Protein AF-A0A7X6HT59-F1 (afdb_monomer)

Solvent-accessible surface area (backbone atoms only — not comparable to full-atom values): 13842 Å² total; per-residue (Å²): 125,58,55,40,96,84,77,63,50,74,51,60,90,91,78,54,61,51,40,91,87,79,61,48,74,60,70,77,80,71,96,60,95,65,94,42,74,67,58,55,52,50,52,50,52,52,52,51,50,51,51,52,52,50,52,52,55,59,51,49,59,54,51,51,56,51,48,52,50,50,51,50,50,53,50,50,55,50,52,52,50,53,51,51,50,55,52,50,52,53,51,51,53,56,56,70,70,53,56,64,65,60,50,48,54,50,50,50,53,47,51,52,50,61,72,68,44,71,89,74,65,76,60,57,40,84,85,72,57,80,50,68,64,50,51,54,26,39,70,69,66,36,44,66,61,26,50,56,49,50,51,52,49,54,24,55,75,57,75,26,65,90,74,74,65,79,54,72,69,47,61,76,64,48,55,67,51,40,53,51,37,54,30,48,52,38,20,64,59,50,74,66,70,32,35,63,69,51,52,48,54,46,30,59,75,49,77,68,36,64,68,58,35,36,50,74,53,56,51,35,59,94,91,39,74,56,54,81,91,68,53,52,75,91,51,108

Secondary structure (DSSP, 8-state):
--B-TTT--B--TTT-SB-TTT--B-PPPPSS----HHHHHHHHHHHHHHHHHHHHHHHHHHHHHHHHHHHHHHHHHHHHHHHHHHHHHHHHHHHHTS-HHHHHHHHHHHHHHHHHS-S-PPPP-SS---THHHHHHHHTT-HHHHHHHHHHHHHHHTT-TTT-S--HHHHHTS-HHHHHHHHHHHHHHTTSSSSHHHHHHHHHHTTT-HHHHHHHHTSEETTEEPPGGGS-TT--

Nearest PDB structures (foldseek):
  1z3x-assembly1_A  TM=9.587E-01  e=2.452E-06  Thermosynechococcus vestitus
  4xkb-assembly1_A  TM=8.398E-01  e=1.671E-06  Synechocystis sp. PCC 6803 substr. Kazusa
  1z3y-assembly1_A  TM=8.504E-01  e=2.452E-06  Thermosynechococcus vestitus
  4xkc-assembly1_A  TM=8.402E-01  e=2.080E-06  Synechocystis sp. PCC 6803 substr. Kazusa
  7e2u-assembly1_A  TM=8.155E-01  e=1.498E-06  Synechocystis sp. PCC 6803 substr. Kazusa

Sequence (236 aa):
MPECPVCCTEYIAESVEFCSTCGWDLTPYPQRSRVTKAYLKQEQNRLNWARQMWEFASTQQSWETKFDKLQEQLQQGAIERSYLQSQLEWVLYRLEQLNPESIANTLQRIEEKIGAMPDSSPAISEVGMDYRQLTKQLETGKWRKADEHTWEILLQISLREEEGWLTAADIDSLPCTDLRTIDRLWQQYSNGRFGWSIQQQIWESVAGNYTELCDRVGWRVKDNWKYYDELPSTQM

Radius of gyration: 45.68 Å; Cα contacts (8 Å, |Δi|>4): 153; chains: 1; bounding box: 85×50×116 Å

Foldseek 3Di:
DDADPPPRHDDDLPPDQADPPLRQGPDDDDPDPDPDPVNVVNVVVNVVSVVVVVVVVVVVVVVVVVVVVVVVVVVVVVVVVVVVVVVVVVVVVVVVPDDVVVVVVVVVVVVVVVVPPPPPPQLDDPVPDGCPVLLVCLLVLVLLVNVVVVLCVLCVQLVNNVVSDDDPVSVVPRDPSNLVSSQVSNCVSLVRQDGPVNLVVQCVVVVNDPVSSCVVLVQDDPNDGDDPVRQPSSRD

Mean predicted aligned error: 17.38 Å

pLDDT: mean 86.19, std 10.82, range [49.59, 97.12]

Structure (mmCIF, N/CA/C/O backbone):
data_AF-A0A7X6HT59-F1
#
_entry.id   AF-A0A7X6HT59-F1
#
loop_
_atom_site.group_PDB
_atom_site.id
_atom_site.type_symbol
_atom_site.label_atom_id
_atom_site.label_alt_id
_atom_site.label_comp_id
_atom_site.label_asym_id
_atom_site.label_entity_id
_atom_site.label_seq_id
_atom_site.pdbx_PDB_ins_code
_atom_site.Cartn_x
_atom_site.Cartn_y
_atom_site.Cartn_z
_atom_site.occupancy
_atom_site.B_iso_or_equiv
_atom_site.auth_seq_id
_atom_site.auth_comp_id
_atom_site.auth_asym_id
_atom_site.auth_atom_id
_atom_site.pdbx_PDB_model_num
ATOM 1 N N . MET A 1 1 ? 48.482 -23.677 -66.120 1.00 71.75 1 MET A N 1
ATOM 2 C CA . MET A 1 1 ? 47.044 -23.653 -66.473 1.00 71.75 1 MET A CA 1
ATOM 3 C C . MET A 1 1 ? 46.610 -22.193 -66.521 1.00 71.75 1 MET A C 1
ATOM 5 O O . MET A 1 1 ? 47.296 -21.390 -65.903 1.00 71.75 1 MET A O 1
ATOM 9 N N . PRO A 1 2 ? 45.601 -21.795 -67.309 1.00 81.75 2 PRO A N 1
ATOM 10 C CA . PRO A 1 2 ? 45.140 -20.410 -67.299 1.00 81.75 2 PRO A CA 1
ATOM 11 C C . PRO A 1 2 ? 44.452 -20.082 -65.964 1.00 81.75 2 PRO A C 1
ATOM 13 O O . PRO A 1 2 ? 43.754 -20.917 -65.391 1.00 81.75 2 PRO A O 1
ATOM 16 N N . GLU A 1 3 ? 44.660 -18.861 -65.478 1.00 86.94 3 GLU A N 1
ATOM 17 C CA . GLU A 1 3 ? 44.099 -18.358 -64.220 1.00 86.94 3 GLU A CA 1
ATOM 18 C C . GLU A 1 3 ? 43.091 -17.243 -64.486 1.00 86.94 3 GLU A C 1
ATOM 20 O O . GLU A 1 3 ? 43.227 -16.457 -65.431 1.00 86.94 3 GLU A O 1
ATOM 25 N N . CYS A 1 4 ? 42.048 -17.176 -63.660 1.00 85.12 4 CYS A N 1
ATOM 26 C CA . CYS A 1 4 ? 41.093 -16.082 -63.711 1.00 85.12 4 CYS A CA 1
ATOM 27 C C . CYS A 1 4 ? 41.806 -14.755 -63.389 1.00 85.12 4 CYS A C 1
ATOM 29 O O . CYS A 1 4 ? 42.394 -14.640 -62.316 1.00 85.12 4 CYS A O 1
ATOM 31 N N . PRO A 1 5 ? 41.691 -13.712 -64.229 1.00 84.19 5 PRO A N 1
ATOM 32 C CA . PRO A 1 5 ? 42.403 -12.445 -64.023 1.00 84.19 5 PRO A CA 1
ATOM 33 C C . PRO A 1 5 ? 41.910 -11.634 -62.812 1.00 84.19 5 PRO A C 1
ATOM 35 O O . PRO A 1 5 ? 42.518 -10.630 -62.461 1.00 84.19 5 PRO A O 1
ATOM 38 N N . VAL A 1 6 ? 40.793 -12.038 -62.199 1.00 86.06 6 VAL A N 1
ATOM 39 C CA . VAL A 1 6 ? 40.178 -11.351 -61.055 1.00 86.06 6 VAL A CA 1
ATOM 40 C C . VAL A 1 6 ? 40.526 -12.016 -59.726 1.00 86.06 6 VAL A C 1
ATOM 42 O O . VAL A 1 6 ? 40.866 -11.329 -58.770 1.00 86.06 6 VAL A O 1
ATOM 45 N N . CYS A 1 7 ? 40.374 -13.339 -59.635 1.00 86.75 7 CYS A N 1
ATOM 46 C CA . CYS A 1 7 ? 40.501 -14.082 -58.374 1.00 86.75 7 CYS A CA 1
ATOM 47 C C . CYS A 1 7 ? 41.617 -15.134 -58.395 1.00 86.75 7 CYS A C 1
ATOM 49 O O . CYS A 1 7 ? 41.714 -15.933 -57.467 1.00 86.75 7 CYS A O 1
ATOM 51 N N . CYS A 1 8 ? 42.401 -15.181 -59.477 1.00 86.56 8 CYS A N 1
ATOM 52 C CA . CYS A 1 8 ? 43.516 -16.105 -59.696 1.00 86.56 8 CYS A CA 1
ATOM 53 C C . CYS A 1 8 ? 43.156 -17.596 -59.569 1.00 86.56 8 CYS A C 1
ATOM 55 O O . CYS A 1 8 ? 44.028 -18.440 -59.412 1.00 86.56 8 CYS A O 1
ATOM 57 N N . THR A 1 9 ? 41.868 -17.953 -59.642 1.00 88.38 9 THR A N 1
ATOM 58 C CA . THR A 1 9 ? 41.454 -19.361 -59.644 1.00 88.38 9 THR A CA 1
ATOM 59 C C . THR A 1 9 ? 41.842 -20.003 -60.972 1.00 88.38 9 THR A C 1
ATOM 61 O O . THR A 1 9 ? 41.482 -19.492 -62.038 1.00 88.38 9 THR A O 1
ATOM 64 N N . GLU A 1 10 ? 42.556 -21.124 -60.907 1.00 87.81 10 GLU A N 1
ATOM 65 C CA . GLU A 1 10 ? 42.910 -21.930 -62.074 1.00 87.81 10 GLU A CA 1
ATOM 66 C C . GLU A 1 10 ? 41.661 -22.513 -62.751 1.00 87.81 10 GLU A C 1
ATOM 68 O O . GLU A 1 10 ? 40.731 -22.976 -62.088 1.00 87.81 10 GLU A O 1
ATOM 73 N N . TYR A 1 11 ? 41.637 -22.517 -64.084 1.00 83.38 11 TYR A N 1
ATOM 74 C CA . TYR A 1 11 ? 40.547 -23.108 -64.861 1.00 83.38 11 TYR A CA 1
ATOM 75 C C . TYR A 1 11 ? 41.059 -23.834 -66.109 1.00 83.38 11 TYR A C 1
ATOM 77 O O . TYR A 1 11 ? 42.219 -23.716 -66.505 1.00 83.38 11 TYR A O 1
ATOM 85 N N . ILE A 1 12 ? 40.178 -24.607 -66.745 1.00 79.88 12 ILE A N 1
ATOM 86 C CA . ILE A 1 12 ? 40.453 -25.287 -68.016 1.00 79.88 12 ILE A CA 1
ATOM 87 C C . ILE A 1 12 ? 39.807 -24.465 -69.141 1.00 79.88 12 ILE A C 1
ATOM 89 O O . ILE A 1 12 ? 38.589 -24.294 -69.164 1.00 79.88 12 ILE A O 1
ATOM 93 N N . ALA A 1 13 ? 40.620 -23.940 -70.066 1.00 68.88 13 ALA A N 1
ATOM 94 C CA . ALA A 1 13 ? 40.189 -22.978 -71.094 1.00 68.88 13 ALA A CA 1
ATOM 95 C C . ALA A 1 13 ? 39.136 -23.498 -72.087 1.00 68.88 13 ALA A C 1
ATOM 97 O O . ALA A 1 13 ? 38.482 -22.694 -72.744 1.00 68.88 13 ALA A O 1
ATOM 98 N N . GLU A 1 14 ? 38.967 -24.814 -72.207 1.00 66.94 14 GLU A N 1
ATOM 99 C CA . GLU A 1 14 ? 38.060 -25.423 -73.187 1.00 66.94 14 GLU A CA 1
ATOM 100 C C . GLU A 1 14 ? 36.673 -25.765 -72.620 1.00 66.94 14 GLU A C 1
ATOM 102 O O . GLU A 1 14 ? 35.810 -26.209 -73.372 1.00 66.94 14 GLU A O 1
ATOM 107 N N . SER A 1 15 ? 36.431 -25.567 -71.316 1.00 63.53 15 SER A N 1
ATOM 108 C CA . SER A 1 15 ? 35.232 -26.110 -70.660 1.00 63.53 15 SER A CA 1
ATOM 109 C C . SER A 1 15 ? 34.395 -25.122 -69.848 1.00 63.53 15 SER A C 1
ATOM 111 O O . SER A 1 15 ? 33.355 -25.530 -69.334 1.00 63.53 15 SER A O 1
ATOM 113 N N . VAL A 1 16 ? 34.810 -23.858 -69.678 1.00 73.44 16 VAL A N 1
ATOM 114 C CA . VAL A 1 16 ? 34.093 -22.925 -68.787 1.00 73.44 16 VAL A CA 1
ATOM 115 C C . VAL A 1 16 ? 34.072 -21.489 -69.318 1.00 73.44 16 VAL A C 1
ATOM 117 O O . VAL A 1 16 ? 35.118 -20.891 -69.553 1.00 73.44 16 VAL A O 1
ATOM 120 N N . GLU A 1 17 ? 32.870 -20.920 -69.453 1.00 79.00 17 GLU A N 1
ATOM 121 C CA . GLU A 1 17 ? 32.654 -19.523 -69.872 1.00 79.00 17 GLU A CA 1
ATOM 122 C C . GLU A 1 17 ? 32.770 -18.522 -68.702 1.00 79.00 17 GLU A C 1
ATOM 124 O O . GLU A 1 17 ? 33.118 -17.361 -68.912 1.00 79.00 17 GLU A O 1
ATOM 129 N N . PHE A 1 18 ? 32.541 -18.968 -67.459 1.00 86.00 18 PHE A N 1
ATOM 130 C CA . PHE A 1 18 ? 32.585 -18.134 -66.251 1.00 86.00 18 PHE A CA 1
ATOM 131 C C . PHE A 1 18 ? 33.449 -18.751 -65.147 1.00 86.00 18 PHE A C 1
ATOM 133 O O . PHE A 1 18 ? 33.446 -19.959 -64.940 1.00 86.00 18 PHE A O 1
ATOM 140 N N . CYS A 1 19 ? 34.158 -17.927 -64.379 1.00 86.44 19 CYS A N 1
ATOM 141 C CA . CYS A 1 19 ? 34.937 -18.400 -63.238 1.00 86.44 19 CYS A CA 1
ATOM 142 C C . CYS A 1 19 ? 34.030 -18.957 -62.126 1.00 86.44 19 CYS A C 1
ATOM 144 O O . CYS A 1 19 ? 33.094 -18.289 -61.697 1.00 86.44 19 CYS A O 1
ATOM 146 N N . SER A 1 20 ? 34.351 -20.137 -61.593 1.00 85.50 20 SER A N 1
ATOM 147 C CA . SER A 1 20 ? 33.592 -20.784 -60.511 1.00 85.50 20 SER A CA 1
ATOM 148 C C . SER A 1 20 ? 33.654 -20.047 -59.172 1.00 85.50 20 SER A C 1
ATOM 150 O O . SER A 1 20 ? 32.749 -20.185 -58.356 1.00 85.50 20 SER A O 1
ATOM 152 N N . THR A 1 21 ? 34.722 -19.286 -58.933 1.00 84.06 21 THR A N 1
ATOM 153 C CA . THR A 1 21 ? 34.971 -18.625 -57.644 1.00 84.06 21 THR A CA 1
ATOM 154 C C . THR A 1 21 ? 34.372 -17.225 -57.594 1.00 84.06 21 THR A C 1
ATOM 156 O O . THR A 1 21 ? 33.786 -16.845 -56.586 1.00 84.06 21 THR A O 1
ATOM 159 N N . CYS A 1 22 ? 34.511 -16.444 -58.671 1.00 85.56 22 CYS A N 1
ATOM 160 C CA . CYS A 1 22 ? 34.058 -15.050 -58.695 1.00 85.56 22 CYS A CA 1
ATOM 161 C C . CYS A 1 22 ? 33.017 -14.737 -59.778 1.00 85.56 22 CYS A C 1
ATOM 163 O O . CYS A 1 22 ? 32.537 -13.611 -59.826 1.00 85.56 22 CYS A O 1
ATOM 165 N N . GLY A 1 23 ? 32.670 -15.680 -60.661 1.00 84.81 23 GLY A N 1
ATOM 166 C CA . GLY A 1 23 ? 31.677 -15.474 -61.724 1.00 84.81 23 GLY A CA 1
ATOM 167 C C . GLY A 1 23 ? 32.150 -14.632 -62.916 1.00 84.81 23 GLY A C 1
ATOM 168 O O . GLY A 1 23 ? 31.331 -14.251 -63.747 1.00 84.81 23 GLY A O 1
ATOM 169 N N . TRP A 1 24 ? 33.447 -14.317 -63.016 1.00 85.88 24 TRP A N 1
ATOM 170 C CA . TRP A 1 24 ? 34.006 -13.510 -64.110 1.00 85.88 24 TRP A CA 1
ATOM 171 C C . TRP A 1 24 ? 33.907 -14.209 -65.474 1.00 85.88 24 TRP A C 1
ATOM 173 O O . TRP A 1 24 ? 34.232 -15.387 -65.578 1.00 85.88 24 TRP A O 1
ATOM 183 N N . ASP A 1 25 ? 33.541 -13.469 -66.523 1.00 86.50 25 ASP A N 1
ATOM 184 C CA . ASP A 1 25 ? 33.485 -13.937 -67.918 1.00 86.50 25 ASP A CA 1
ATOM 185 C C . ASP A 1 25 ? 34.899 -14.179 -68.489 1.00 86.50 25 ASP A C 1
ATOM 187 O O . ASP A 1 25 ? 35.657 -13.234 -68.750 1.00 86.50 25 ASP A O 1
ATOM 191 N N . LEU A 1 26 ? 35.244 -15.452 -68.703 1.00 85.44 26 LEU A N 1
ATOM 192 C CA . LEU A 1 26 ? 36.560 -15.925 -69.150 1.00 85.44 26 LEU A CA 1
ATOM 193 C C . LEU A 1 26 ? 36.723 -15.923 -70.679 1.00 85.44 26 LEU A C 1
ATOM 195 O O . LEU A 1 26 ? 37.799 -16.255 -71.177 1.00 85.44 26 LEU A O 1
ATOM 199 N N . THR A 1 27 ? 35.696 -15.525 -71.436 1.00 83.44 27 THR A N 1
ATOM 20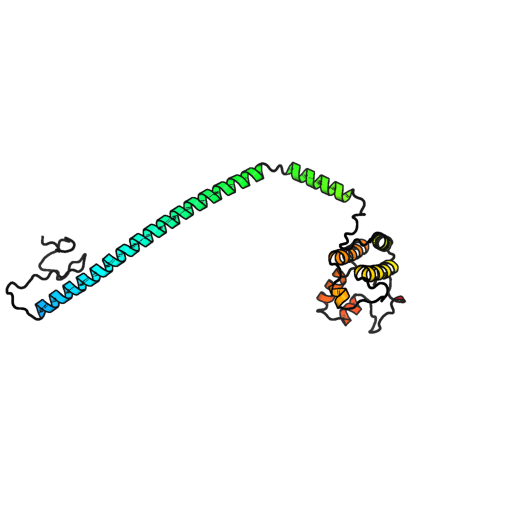0 C CA . THR A 1 27 ? 35.729 -15.592 -72.902 1.00 83.44 27 THR A CA 1
ATOM 201 C C . THR A 1 27 ? 36.813 -14.644 -73.458 1.00 83.44 27 THR A C 1
ATOM 203 O O . THR A 1 27 ? 36.822 -13.447 -73.132 1.00 83.44 27 THR A O 1
ATOM 206 N N . PRO A 1 28 ? 37.763 -15.131 -74.280 1.00 78.44 28 PRO A N 1
ATOM 207 C CA . PRO A 1 28 ? 38.873 -14.317 -74.773 1.00 78.44 28 PRO A CA 1
ATOM 208 C C . PRO A 1 28 ? 38.413 -13.259 -75.784 1.00 78.44 28 PRO A C 1
ATOM 210 O O . PRO A 1 28 ? 37.427 -13.436 -76.500 1.00 78.44 28 PRO A O 1
ATOM 213 N N . TYR A 1 29 ? 39.155 -12.151 -75.870 1.00 71.44 29 TYR A N 1
ATOM 214 C CA . TYR A 1 29 ? 38.859 -11.087 -76.828 1.00 71.44 29 TYR A CA 1
ATOM 215 C C . TYR A 1 29 ? 39.012 -11.574 -78.281 1.00 71.44 29 TYR A C 1
ATOM 217 O O . TYR A 1 29 ? 39.982 -12.268 -78.603 1.00 71.44 29 TYR A O 1
ATOM 225 N N . PRO A 1 30 ? 38.103 -11.189 -79.196 1.00 69.94 30 PRO A N 1
ATOM 226 C CA . PRO A 1 30 ? 38.228 -11.546 -80.602 1.00 69.94 30 PRO A CA 1
ATOM 227 C C . PRO A 1 30 ? 39.492 -10.919 -81.209 1.00 69.94 30 PRO A C 1
ATOM 229 O O . PRO A 1 30 ? 39.726 -9.719 -81.096 1.00 69.94 30 PRO A O 1
ATOM 232 N N . GLN A 1 31 ? 40.289 -11.724 -81.919 1.00 65.38 31 GLN A N 1
ATOM 233 C CA . GLN A 1 31 ? 41.595 -11.333 -82.483 1.00 65.38 31 GLN A CA 1
ATOM 234 C C . GLN A 1 31 ? 41.538 -10.216 -83.546 1.00 65.38 31 GLN A C 1
ATOM 236 O O . GLN A 1 31 ? 42.574 -9.684 -83.940 1.00 65.38 31 GLN A O 1
ATOM 241 N N . ARG A 1 32 ? 40.348 -9.861 -84.051 1.00 62.59 32 ARG A N 1
ATOM 242 C CA . ARG A 1 32 ? 40.148 -8.758 -85.003 1.00 62.59 32 ARG A CA 1
ATOM 243 C C . ARG A 1 32 ? 39.196 -7.731 -84.404 1.00 62.59 32 ARG A C 1
ATOM 245 O O . ARG A 1 32 ? 38.052 -8.060 -84.102 1.00 62.59 32 ARG A O 1
ATOM 252 N N . SER A 1 33 ? 39.654 -6.484 -84.323 1.00 55.66 33 SER A N 1
ATOM 253 C CA . SER A 1 33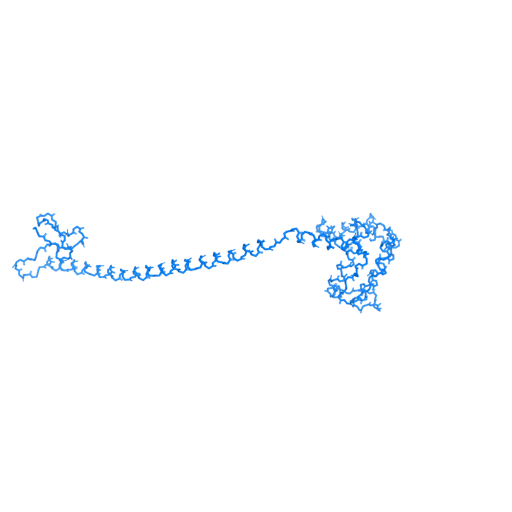 ? 38.989 -5.317 -83.727 1.00 55.66 33 SER A CA 1
ATOM 254 C C . SER A 1 33 ? 37.753 -4.824 -84.503 1.00 55.66 33 SER A C 1
ATOM 256 O O . SER A 1 33 ? 37.642 -3.646 -84.834 1.00 55.66 33 SER A O 1
ATOM 258 N N . ARG A 1 34 ? 36.808 -5.709 -84.844 1.00 67.19 34 ARG A N 1
ATOM 259 C CA . ARG A 1 34 ? 35.465 -5.298 -85.271 1.00 67.19 34 ARG A CA 1
ATOM 260 C C . ARG A 1 34 ? 34.557 -5.289 -84.053 1.00 67.19 34 ARG A C 1
ATOM 262 O O . ARG A 1 34 ? 34.327 -6.330 -83.444 1.00 67.19 34 ARG A O 1
ATOM 269 N N . VAL A 1 35 ? 34.006 -4.119 -83.741 1.00 71.50 35 VAL A N 1
ATOM 270 C CA . VAL A 1 35 ? 32.966 -3.968 -82.720 1.00 71.50 35 VAL A CA 1
ATOM 271 C C . VAL A 1 35 ? 31.718 -4.707 -83.206 1.00 71.50 35 VAL A C 1
ATOM 273 O O . VAL A 1 35 ? 30.966 -4.218 -84.046 1.00 71.50 35 VAL A O 1
ATOM 276 N N . THR A 1 36 ? 31.536 -5.936 -82.730 1.00 80.12 36 THR A N 1
ATOM 277 C CA . THR A 1 36 ? 30.349 -6.755 -82.997 1.00 80.12 36 THR A CA 1
ATOM 278 C C . THR A 1 36 ? 29.343 -6.606 -81.857 1.00 80.12 36 THR A C 1
ATOM 280 O O . THR A 1 36 ? 29.696 -6.225 -80.740 1.00 80.12 36 THR A O 1
ATOM 283 N N . LYS A 1 37 ? 28.071 -6.948 -82.103 1.00 82.88 37 LYS A N 1
ATOM 284 C CA . LYS A 1 37 ? 27.049 -6.983 -81.038 1.00 82.88 37 LYS A CA 1
ATOM 285 C C . LYS A 1 37 ? 27.434 -7.937 -79.897 1.00 82.88 37 LYS A C 1
ATOM 287 O O . LYS A 1 37 ? 27.143 -7.640 -78.745 1.00 82.88 37 LYS A O 1
ATOM 292 N N . ALA A 1 38 ? 28.114 -9.042 -80.217 1.00 79.62 38 ALA A N 1
ATOM 293 C CA . ALA A 1 38 ? 28.620 -10.000 -79.234 1.00 79.62 38 ALA A CA 1
ATOM 294 C C . ALA A 1 38 ? 29.686 -9.374 -78.319 1.00 79.62 38 ALA A C 1
ATOM 296 O O . ALA A 1 38 ? 29.578 -9.485 -77.103 1.00 79.62 38 ALA A O 1
ATOM 297 N N . TYR A 1 39 ? 30.638 -8.628 -78.892 1.00 81.06 39 TYR A N 1
ATOM 298 C CA . TYR A 1 39 ? 31.650 -7.889 -78.130 1.00 81.06 39 TYR A CA 1
ATOM 299 C C . TYR A 1 39 ? 31.020 -6.877 -77.159 1.00 81.06 39 TYR A C 1
ATOM 301 O O . TYR A 1 39 ? 31.347 -6.859 -75.977 1.00 81.06 39 TYR A O 1
ATOM 309 N N . LEU A 1 40 ? 30.057 -6.073 -77.627 1.00 82.50 40 LEU A N 1
ATOM 310 C CA . LEU A 1 40 ? 29.366 -5.102 -76.766 1.00 82.50 40 LEU A CA 1
ATOM 311 C C . LEU A 1 40 ? 28.585 -5.781 -75.633 1.00 82.50 40 LEU A C 1
ATOM 313 O O . LEU A 1 40 ? 28.541 -5.272 -74.515 1.00 82.50 40 LEU A O 1
ATOM 317 N N . LYS A 1 41 ? 27.974 -6.938 -75.910 1.00 84.50 41 LYS A N 1
ATOM 318 C CA . LYS A 1 41 ? 27.250 -7.714 -74.900 1.00 84.50 41 LYS A CA 1
ATOM 319 C C . LYS A 1 41 ? 28.194 -8.271 -73.833 1.00 84.50 41 LYS A C 1
ATOM 321 O O . LYS A 1 41 ? 27.847 -8.231 -72.655 1.00 84.50 41 LYS A O 1
ATOM 326 N N . GLN A 1 42 ? 29.372 -8.734 -74.239 1.00 82.12 42 GLN A N 1
ATOM 327 C CA . GLN A 1 42 ? 30.408 -9.219 -73.335 1.00 82.12 42 GLN A CA 1
ATOM 328 C C . GLN A 1 42 ? 30.920 -8.107 -72.404 1.00 82.12 42 GLN A C 1
ATOM 330 O O . GLN A 1 42 ? 30.946 -8.278 -71.187 1.00 82.12 42 GLN A O 1
ATOM 335 N N . GLU A 1 43 ? 31.235 -6.932 -72.954 1.00 85.56 43 GLU A N 1
ATOM 336 C CA . GLU A 1 43 ? 31.656 -5.771 -72.159 1.00 85.56 43 GLU A CA 1
ATOM 337 C C . GLU A 1 43 ? 30.562 -5.310 -71.189 1.00 85.56 43 GLU A C 1
ATOM 339 O O . GLU A 1 43 ? 30.838 -5.028 -70.024 1.00 85.56 43 GLU A O 1
ATOM 344 N N . GLN A 1 44 ? 29.293 -5.322 -71.612 1.00 88.12 44 GLN A N 1
ATOM 345 C CA . GLN A 1 44 ? 28.180 -5.007 -70.715 1.00 88.12 44 GLN A CA 1
ATOM 346 C C . GLN A 1 44 ? 28.079 -6.001 -69.550 1.00 88.12 44 GLN A C 1
ATOM 348 O O . GLN A 1 44 ? 27.812 -5.591 -68.421 1.00 88.12 44 GLN A O 1
ATOM 353 N N . ASN A 1 45 ? 28.288 -7.295 -69.803 1.00 86.12 45 ASN A N 1
ATOM 354 C CA . ASN A 1 45 ? 28.266 -8.313 -68.754 1.00 86.12 45 ASN A CA 1
ATOM 355 C C . ASN A 1 45 ? 29.407 -8.093 -67.748 1.00 86.12 45 ASN A C 1
ATOM 357 O O . ASN A 1 45 ? 29.162 -8.124 -66.543 1.00 86.12 45 ASN A O 1
ATOM 361 N N . ARG A 1 46 ? 30.621 -7.784 -68.223 1.00 87.81 46 ARG A N 1
ATOM 362 C CA . ARG A 1 46 ? 31.777 -7.472 -67.363 1.00 87.81 46 ARG A CA 1
ATOM 363 C C . ARG A 1 46 ? 31.576 -6.194 -66.549 1.00 87.81 46 ARG A C 1
ATOM 365 O O . ARG A 1 46 ? 31.872 -6.183 -65.358 1.00 87.81 46 ARG A O 1
ATOM 372 N N . LEU A 1 47 ? 31.014 -5.143 -67.148 1.00 88.56 47 LEU A N 1
ATOM 373 C CA . LEU A 1 47 ? 30.674 -3.904 -66.440 1.00 88.56 47 LEU A CA 1
ATOM 374 C C . LEU A 1 47 ? 29.580 -4.120 -65.387 1.00 88.56 47 LEU A C 1
ATOM 376 O O . LEU A 1 47 ? 29.670 -3.568 -64.292 1.00 88.56 47 LEU A O 1
ATOM 380 N N . ASN A 1 48 ? 28.559 -4.923 -65.694 1.00 90.31 48 ASN A N 1
ATOM 381 C CA . ASN A 1 48 ? 27.510 -5.266 -64.733 1.00 90.31 48 ASN A CA 1
ATOM 382 C C . ASN A 1 48 ? 28.074 -6.076 -63.560 1.00 90.31 48 ASN A C 1
ATOM 384 O O . ASN A 1 48 ? 27.782 -5.758 -62.411 1.00 90.31 48 ASN A O 1
ATOM 388 N N . TRP A 1 49 ? 28.922 -7.067 -63.844 1.00 89.88 49 TRP A N 1
ATOM 389 C CA . TRP A 1 49 ? 29.636 -7.830 -62.823 1.00 89.88 49 TRP A CA 1
ATOM 390 C C . TRP A 1 49 ? 30.500 -6.914 -61.943 1.00 89.88 49 TRP A C 1
ATOM 392 O O . TRP A 1 49 ? 30.432 -6.988 -60.720 1.00 89.88 49 TRP A O 1
ATOM 402 N N . ALA A 1 50 ? 31.247 -5.981 -62.545 1.00 88.31 50 ALA A N 1
ATOM 403 C CA . ALA A 1 50 ? 32.106 -5.060 -61.803 1.00 88.31 50 ALA A CA 1
ATOM 404 C C . ALA A 1 50 ? 31.296 -4.145 -60.873 1.00 88.31 50 ALA A C 1
ATOM 406 O O . ALA A 1 50 ? 31.711 -3.906 -59.742 1.00 88.31 50 ALA A O 1
ATOM 407 N N . ARG A 1 51 ? 30.115 -3.680 -61.312 1.00 88.94 51 ARG A N 1
ATOM 408 C CA . ARG A 1 51 ? 29.188 -2.915 -60.460 1.00 88.94 51 ARG A CA 1
ATOM 409 C C . ARG A 1 51 ? 28.688 -3.739 -59.277 1.00 88.94 51 ARG A C 1
ATOM 411 O O . ARG A 1 51 ? 28.741 -3.254 -58.156 1.00 88.94 51 ARG A O 1
ATOM 418 N N . GLN A 1 52 ? 28.267 -4.981 -59.510 1.00 87.62 52 GLN A N 1
ATOM 419 C CA . GLN A 1 52 ? 27.801 -5.869 -58.439 1.00 87.62 52 GLN A CA 1
ATOM 420 C C . GLN A 1 52 ? 28.903 -6.170 -57.420 1.00 87.62 52 GLN A C 1
ATOM 422 O O . GLN A 1 52 ? 28.665 -6.130 -56.216 1.00 87.62 52 GLN A O 1
ATOM 427 N N . MET A 1 53 ? 30.124 -6.428 -57.887 1.00 85.38 53 MET A N 1
ATOM 428 C CA . MET A 1 53 ? 31.265 -6.664 -57.002 1.00 85.38 53 MET A CA 1
ATOM 429 C C . MET A 1 53 ? 31.660 -5.417 -56.217 1.00 85.38 53 MET A C 1
ATOM 431 O O . MET A 1 53 ? 32.005 -5.522 -55.043 1.00 85.38 53 MET A O 1
ATOM 435 N N . TRP A 1 54 ? 31.572 -4.239 -56.835 1.00 83.12 54 TRP A N 1
ATOM 436 C CA . TRP A 1 54 ? 31.773 -2.969 -56.147 1.00 83.12 54 TRP A CA 1
ATOM 437 C C . TRP A 1 54 ? 30.715 -2.739 -55.060 1.00 83.12 54 TRP A C 1
ATOM 439 O O . TRP A 1 54 ? 31.052 -2.363 -53.940 1.00 83.12 54 TRP A O 1
ATOM 449 N N . GLU A 1 55 ? 29.443 -3.021 -55.351 1.00 83.94 55 GLU A N 1
ATOM 450 C CA . GLU A 1 55 ? 28.355 -2.957 -54.368 1.00 83.94 55 GLU A CA 1
ATOM 451 C C . GLU A 1 55 ? 28.593 -3.940 -53.210 1.00 83.94 55 GLU A C 1
ATOM 453 O O . GLU A 1 55 ? 28.537 -3.549 -52.041 1.00 83.94 55 GLU A O 1
ATOM 458 N N . PHE A 1 56 ? 28.966 -5.188 -53.503 1.00 82.56 56 PHE A N 1
ATOM 459 C CA . PHE A 1 56 ? 29.297 -6.186 -52.484 1.00 82.56 56 PHE A CA 1
ATOM 460 C C . PHE A 1 56 ? 30.479 -5.754 -51.599 1.00 82.56 56 PHE A C 1
ATOM 462 O O . PHE A 1 56 ? 30.369 -5.775 -50.372 1.00 82.56 56 PHE A O 1
ATOM 469 N N . ALA A 1 57 ? 31.573 -5.282 -52.202 1.00 78.19 57 ALA A N 1
ATOM 470 C CA . ALA A 1 57 ? 32.740 -4.778 -51.478 1.00 78.19 57 ALA A CA 1
ATOM 471 C C . ALA A 1 57 ? 32.394 -3.556 -50.610 1.00 78.19 57 ALA A C 1
ATOM 473 O O . ALA A 1 57 ? 32.829 -3.462 -49.465 1.00 78.19 57 ALA A O 1
ATOM 474 N N . SER A 1 58 ? 31.538 -2.654 -51.100 1.00 71.12 58 SER A N 1
ATOM 475 C CA . SER A 1 58 ? 31.052 -1.518 -50.305 1.00 71.12 58 SER A CA 1
ATOM 476 C C . SER A 1 58 ? 30.191 -1.959 -49.110 1.00 71.12 58 SER A C 1
ATOM 478 O O . SER A 1 58 ? 30.228 -1.347 -48.044 1.00 71.12 58 SER A O 1
ATOM 480 N N . THR A 1 59 ? 29.483 -3.085 -49.237 1.00 70.81 59 THR A N 1
ATOM 481 C CA . THR A 1 59 ? 28.720 -3.696 -48.137 1.00 70.81 59 THR A CA 1
ATOM 482 C C . THR A 1 59 ? 29.642 -4.343 -47.096 1.00 70.81 59 THR A C 1
ATOM 484 O O . THR A 1 59 ? 29.309 -4.363 -45.912 1.00 70.81 59 THR A O 1
ATOM 487 N N . GLN A 1 60 ? 30.822 -4.830 -47.498 1.00 69.88 60 GLN A N 1
ATOM 488 C CA . GLN A 1 60 ? 31.838 -5.395 -46.601 1.00 69.88 60 GLN A CA 1
ATOM 489 C C . GLN A 1 60 ? 32.314 -4.385 -45.545 1.00 69.88 60 GLN A C 1
ATOM 491 O O . GLN A 1 60 ? 32.434 -4.738 -44.374 1.00 69.88 60 GLN A O 1
ATOM 496 N N . GLN A 1 61 ? 32.426 -3.107 -45.914 1.00 65.06 61 GLN A N 1
ATOM 497 C CA . GLN A 1 61 ? 32.746 -2.022 -44.981 1.00 65.06 61 GLN A CA 1
ATOM 498 C C . GLN A 1 61 ? 31.669 -1.841 -43.891 1.00 65.06 61 GLN A C 1
ATOM 500 O O . GLN A 1 61 ? 31.971 -1.509 -42.746 1.00 65.06 61 GLN A O 1
ATOM 505 N N . SER A 1 62 ? 30.396 -2.129 -44.196 1.00 74.69 62 SER A N 1
ATOM 506 C CA . SER A 1 62 ? 29.332 -2.142 -43.181 1.00 74.69 62 SER A CA 1
ATOM 507 C C . SER A 1 62 ? 29.496 -3.300 -42.191 1.00 74.69 62 SER A C 1
ATOM 509 O O . SER A 1 62 ? 29.187 -3.138 -41.010 1.00 74.69 62 SER A O 1
ATOM 511 N N . TRP A 1 63 ? 29.992 -4.458 -42.631 1.00 78.69 63 TRP A N 1
ATOM 512 C CA . TRP A 1 63 ? 30.226 -5.599 -41.744 1.00 78.69 63 TRP A CA 1
ATOM 513 C C . TRP A 1 63 ? 31.358 -5.347 -40.748 1.00 78.69 63 TRP A C 1
ATOM 515 O O . TRP A 1 63 ? 31.204 -5.736 -39.595 1.00 78.69 63 TRP A O 1
ATOM 525 N N . GLU A 1 64 ? 32.416 -4.633 -41.140 1.00 81.00 64 GLU A N 1
ATOM 526 C CA . GLU A 1 64 ? 33.485 -4.198 -40.225 1.00 81.00 64 GLU A CA 1
ATOM 527 C C . GLU A 1 64 ? 32.916 -3.332 -39.093 1.00 81.00 64 GLU A C 1
ATOM 529 O O . GLU A 1 64 ? 33.063 -3.671 -37.924 1.00 81.00 64 GLU A O 1
ATOM 534 N N . THR A 1 65 ? 32.115 -2.311 -39.421 1.00 84.12 65 THR A N 1
ATOM 535 C CA . THR A 1 65 ? 31.488 -1.459 -38.388 1.00 84.12 65 THR A CA 1
ATOM 536 C C . THR A 1 65 ? 30.528 -2.223 -37.469 1.00 84.12 65 THR A C 1
ATOM 538 O O . THR A 1 65 ? 30.428 -1.932 -36.277 1.00 84.12 65 THR A O 1
ATOM 541 N N . LYS A 1 66 ? 29.804 -3.219 -38.002 1.00 89.06 66 LYS A N 1
ATOM 542 C CA . LYS A 1 66 ? 28.939 -4.092 -37.194 1.00 89.06 66 LYS A CA 1
ATOM 543 C C . LYS A 1 66 ? 29.763 -4.993 -36.282 1.00 89.06 66 LYS A C 1
ATOM 545 O O . LYS A 1 66 ? 29.347 -5.222 -35.149 1.00 89.06 66 LYS A O 1
ATOM 550 N N . PHE A 1 67 ? 30.891 -5.502 -36.768 1.00 91.50 67 PHE A N 1
ATOM 551 C CA . PHE A 1 67 ? 31.805 -6.323 -35.987 1.00 91.50 67 PHE A CA 1
ATOM 552 C C . PHE A 1 67 ? 32.431 -5.513 -34.850 1.00 91.50 67 PHE A C 1
ATOM 554 O O . PHE A 1 67 ? 32.347 -5.943 -33.703 1.00 91.50 67 PHE A O 1
ATOM 561 N N . ASP A 1 68 ? 32.925 -4.306 -35.134 1.00 91.50 68 ASP A N 1
ATOM 562 C CA . ASP A 1 68 ? 33.464 -3.390 -34.121 1.00 91.50 68 ASP A CA 1
ATOM 563 C C . ASP A 1 68 ? 32.418 -3.072 -33.050 1.00 91.50 68 ASP A C 1
ATOM 565 O O . ASP A 1 68 ? 32.689 -3.167 -31.853 1.00 91.50 68 ASP A O 1
ATOM 569 N N . LYS A 1 69 ? 31.179 -2.788 -33.470 1.00 94.81 69 LYS A N 1
ATOM 570 C CA . LYS A 1 69 ? 30.066 -2.534 -32.550 1.00 94.81 69 LYS A CA 1
ATOM 571 C C . LYS A 1 69 ? 29.743 -3.745 -31.672 1.00 94.81 69 LYS A C 1
ATOM 573 O O . LYS A 1 69 ? 29.484 -3.588 -30.482 1.00 94.81 69 LYS A O 1
ATOM 578 N N . LEU A 1 70 ? 29.733 -4.952 -32.238 1.00 94.81 70 LEU A N 1
ATOM 579 C CA . LEU A 1 70 ? 29.507 -6.181 -31.470 1.00 94.81 70 LEU A CA 1
ATOM 580 C C . LEU A 1 70 ? 30.650 -6.446 -30.488 1.00 94.81 70 LEU A C 1
ATOM 582 O O . LEU A 1 70 ? 30.404 -6.856 -29.354 1.00 94.81 70 LEU A O 1
ATOM 586 N N . GLN A 1 71 ? 31.889 -6.192 -30.901 1.00 96.44 71 GLN A N 1
ATOM 587 C CA . GLN A 1 71 ? 33.058 -6.326 -30.045 1.00 96.44 71 GLN A CA 1
ATOM 588 C C . GLN A 1 71 ? 33.009 -5.329 -28.881 1.00 96.44 71 GLN A C 1
ATOM 590 O O . GLN A 1 71 ? 33.251 -5.719 -27.739 1.00 96.44 71 GLN A O 1
ATOM 595 N N . GLU A 1 72 ? 32.626 -4.079 -29.144 1.00 95.56 72 GLU A N 1
ATOM 596 C CA . GLU A 1 72 ? 32.414 -3.068 -28.110 1.00 95.56 72 GLU A CA 1
ATOM 597 C C . GLU A 1 72 ? 31.314 -3.499 -27.130 1.00 95.56 72 GLU A C 1
ATOM 599 O O . GLU A 1 72 ? 31.521 -3.465 -25.918 1.00 95.56 72 GLU A O 1
ATOM 604 N N . GLN A 1 73 ? 30.175 -3.992 -27.625 1.00 96.12 73 GLN A N 1
ATOM 605 C CA . GLN A 1 73 ? 29.091 -4.494 -26.773 1.00 96.12 73 GLN A CA 1
ATOM 606 C C . GLN A 1 73 ? 29.533 -5.669 -25.893 1.00 96.12 73 GLN A C 1
ATOM 608 O O . GLN A 1 73 ? 29.198 -5.721 -24.709 1.00 96.12 73 GLN A O 1
ATOM 613 N N . LEU A 1 74 ? 30.308 -6.605 -26.445 1.00 97.12 74 LEU A N 1
ATOM 614 C CA . LEU A 1 74 ? 30.861 -7.722 -25.681 1.00 97.12 74 LEU A CA 1
ATOM 615 C C . LEU A 1 74 ? 31.821 -7.240 -24.587 1.00 97.12 74 LEU A C 1
ATOM 617 O O . LEU A 1 74 ? 31.773 -7.755 -23.467 1.00 97.12 74 LEU A O 1
ATOM 621 N N . GLN A 1 75 ? 32.663 -6.246 -24.884 1.00 95.94 75 GLN A N 1
ATOM 622 C CA . GLN A 1 75 ? 33.564 -5.639 -23.904 1.00 95.94 75 GLN A CA 1
ATOM 623 C C . GLN A 1 75 ? 32.793 -4.899 -22.806 1.00 95.94 75 GLN A C 1
ATOM 625 O O . GLN A 1 75 ? 33.062 -5.116 -21.624 1.00 95.94 75 GLN A O 1
ATOM 630 N N . GLN A 1 76 ? 31.792 -4.096 -23.169 1.00 94.94 76 GLN A N 1
ATOM 631 C CA . GLN A 1 76 ? 30.930 -3.395 -22.214 1.00 94.94 76 GLN A CA 1
ATOM 632 C C . GLN A 1 76 ? 30.203 -4.384 -21.295 1.00 94.94 76 GLN A C 1
ATOM 634 O O . GLN A 1 76 ? 30.255 -4.241 -20.074 1.00 94.94 76 GLN A O 1
ATOM 639 N N . GLY A 1 77 ? 29.629 -5.453 -21.854 1.00 96.62 77 GLY A N 1
ATOM 640 C CA . GLY A 1 77 ? 28.984 -6.502 -21.065 1.00 96.62 77 GLY A CA 1
ATOM 641 C C . GLY A 1 77 ? 29.956 -7.296 -20.182 1.00 96.62 77 GLY A C 1
ATOM 642 O O . GLY A 1 77 ? 29.560 -7.845 -19.156 1.00 96.62 77 GLY A O 1
ATOM 643 N N . ALA A 1 78 ? 31.241 -7.392 -20.537 1.00 96.44 78 ALA A N 1
ATOM 644 C CA . ALA A 1 78 ? 32.256 -7.969 -19.652 1.00 96.44 78 ALA A CA 1
ATOM 645 C C . ALA A 1 78 ? 32.569 -7.044 -18.463 1.00 96.44 78 ALA A C 1
ATOM 647 O O . ALA A 1 78 ? 32.635 -7.520 -17.329 1.00 96.44 78 ALA A O 1
ATOM 648 N N . ILE A 1 79 ? 32.696 -5.735 -18.708 1.00 97.00 79 ILE A N 1
ATOM 649 C CA . ILE A 1 79 ? 32.929 -4.726 -17.664 1.00 97.00 79 ILE A CA 1
ATOM 650 C C . ILE A 1 79 ? 31.753 -4.685 -16.686 1.00 97.00 79 ILE A C 1
ATOM 652 O O . ILE A 1 79 ? 31.957 -4.764 -15.476 1.00 97.00 79 ILE A O 1
ATOM 656 N N . GLU A 1 80 ? 30.523 -4.626 -17.198 1.00 96.75 80 GLU A N 1
ATOM 657 C CA . GLU A 1 80 ? 29.313 -4.594 -16.373 1.00 96.75 80 GLU A CA 1
ATOM 658 C C . GLU A 1 80 ? 29.185 -5.849 -15.502 1.00 96.75 80 GLU A C 1
ATOM 660 O O . GLU A 1 80 ? 28.941 -5.748 -14.300 1.00 96.75 80 GLU A O 1
ATOM 665 N N . ARG A 1 81 ? 29.435 -7.037 -16.068 1.00 96.50 81 ARG A N 1
ATOM 666 C CA . ARG A 1 81 ? 29.441 -8.288 -15.293 1.00 96.50 81 ARG A CA 1
ATOM 667 C C . ARG A 1 81 ? 30.493 -8.281 -14.191 1.00 96.50 81 ARG A C 1
ATOM 669 O O . ARG A 1 81 ? 30.183 -8.688 -13.076 1.00 96.50 81 ARG A O 1
ATOM 676 N N . SER A 1 82 ? 31.703 -7.799 -14.476 1.00 95.94 82 SER A N 1
ATOM 677 C CA . SER A 1 82 ? 32.752 -7.674 -13.458 1.00 95.94 82 SER A CA 1
ATOM 678 C C . SER A 1 82 ? 32.332 -6.724 -12.337 1.00 95.94 82 SER A C 1
ATOM 680 O O . SER A 1 82 ? 32.564 -7.014 -11.168 1.00 95.94 82 SER A O 1
ATOM 682 N N . TYR A 1 83 ? 31.694 -5.605 -12.681 1.00 96.31 83 TYR A N 1
ATOM 683 C CA . TYR A 1 83 ? 31.206 -4.635 -11.708 1.00 96.31 83 TYR A CA 1
ATOM 684 C C . TYR A 1 83 ? 30.105 -5.217 -10.812 1.00 96.31 83 TYR A C 1
ATOM 686 O O . TYR A 1 83 ? 30.181 -5.108 -9.588 1.00 96.31 83 TYR A O 1
ATOM 694 N N . LEU A 1 84 ? 29.111 -5.885 -11.408 1.00 96.62 84 LEU A N 1
ATOM 695 C CA . LEU A 1 84 ? 28.046 -6.564 -10.668 1.00 96.62 84 LEU A CA 1
ATOM 696 C C . LEU A 1 84 ? 28.599 -7.665 -9.761 1.00 96.62 84 LEU A C 1
ATOM 698 O O . LEU A 1 84 ? 28.152 -7.800 -8.625 1.00 96.62 84 LEU A O 1
ATOM 702 N N . GLN A 1 85 ? 29.596 -8.415 -10.231 1.00 95.88 85 GLN A N 1
ATOM 703 C CA . GLN A 1 85 ? 30.259 -9.430 -9.420 1.00 95.88 85 GLN A CA 1
ATOM 704 C C . GLN A 1 85 ? 30.912 -8.811 -8.177 1.00 95.88 85 GLN A C 1
ATOM 706 O O . GLN A 1 85 ? 30.679 -9.293 -7.070 1.00 95.88 85 GLN A O 1
ATOM 711 N N . SER A 1 86 ? 31.633 -7.696 -8.324 1.00 94.31 86 SER A N 1
ATOM 712 C CA . SER A 1 86 ? 32.206 -6.980 -7.178 1.00 94.31 86 SER A CA 1
ATOM 713 C C . SER A 1 86 ? 31.140 -6.417 -6.228 1.00 94.31 86 SER A C 1
ATOM 715 O O . SER A 1 86 ? 31.328 -6.441 -5.012 1.00 94.31 86 SER A O 1
ATOM 717 N N . GLN A 1 87 ? 30.002 -5.932 -6.743 1.00 94.62 87 GLN A N 1
ATOM 718 C CA . GLN A 1 87 ? 28.890 -5.505 -5.885 1.00 94.62 87 GLN A CA 1
ATOM 719 C C . GLN A 1 87 ? 28.309 -6.671 -5.073 1.00 94.62 87 GLN A C 1
ATOM 721 O O . GLN A 1 87 ? 28.056 -6.517 -3.877 1.00 94.62 87 GLN A O 1
ATOM 726 N N . LEU A 1 88 ? 28.107 -7.831 -5.706 1.00 93.19 88 LEU A N 1
ATOM 727 C CA . LEU A 1 88 ? 27.599 -9.029 -5.036 1.00 93.19 88 LEU A CA 1
ATOM 728 C C . LEU A 1 88 ? 28.556 -9.501 -3.943 1.00 93.19 88 LEU A C 1
ATOM 730 O O . LEU A 1 88 ? 28.104 -9.789 -2.839 1.00 93.19 88 LEU A O 1
ATOM 734 N N . GLU A 1 89 ? 29.862 -9.512 -4.208 1.00 94.81 89 GLU A N 1
ATOM 735 C CA . GLU A 1 89 ? 30.878 -9.847 -3.203 1.00 94.81 89 GLU A CA 1
ATOM 736 C C . GLU A 1 89 ? 30.802 -8.922 -1.981 1.00 94.81 89 GLU A C 1
ATOM 738 O O . GLU A 1 89 ? 30.845 -9.395 -0.845 1.00 94.81 89 GLU A O 1
ATOM 743 N N . TRP A 1 90 ? 30.603 -7.616 -2.182 1.00 89.69 90 TRP A N 1
ATOM 744 C CA . TRP A 1 90 ? 30.443 -6.674 -1.071 1.00 89.69 90 TRP A CA 1
ATOM 745 C C . TRP A 1 90 ? 29.174 -6.932 -0.249 1.00 89.69 90 TRP A C 1
ATOM 747 O O . TRP A 1 90 ? 29.205 -6.876 0.983 1.00 89.69 90 TRP A O 1
ATOM 757 N N . VAL A 1 91 ? 28.052 -7.225 -0.914 1.00 92.50 91 VAL A N 1
ATOM 758 C CA . VAL A 1 91 ? 26.794 -7.560 -0.232 1.00 92.50 91 VAL A CA 1
ATOM 759 C C . VAL A 1 91 ? 26.944 -8.855 0.560 1.00 92.50 91 VAL A C 1
ATOM 761 O O . VAL A 1 91 ? 26.545 -8.891 1.722 1.00 92.50 91 VAL A O 1
ATOM 764 N N . LEU A 1 92 ? 27.553 -9.887 -0.029 1.00 90.38 92 LEU A N 1
ATOM 765 C CA . LEU A 1 92 ? 27.816 -11.159 0.644 1.00 90.38 92 LEU A CA 1
ATOM 766 C C . LEU A 1 92 ? 28.689 -10.957 1.882 1.00 90.38 92 LEU A C 1
ATOM 768 O O . LEU A 1 92 ? 28.295 -11.376 2.966 1.00 90.38 92 LEU A O 1
ATOM 772 N N . TYR A 1 93 ? 29.789 -10.213 1.756 1.00 88.38 93 TYR A N 1
ATOM 773 C CA . TYR A 1 93 ? 30.632 -9.856 2.895 1.00 88.38 93 TYR A CA 1
ATOM 774 C C . TYR A 1 93 ? 29.832 -9.147 3.994 1.00 88.38 93 TYR A C 1
ATOM 776 O O . TYR A 1 93 ? 29.929 -9.493 5.169 1.00 88.38 93 TYR A O 1
ATOM 784 N N . ARG A 1 94 ? 28.988 -8.173 3.633 1.00 86.81 94 ARG A N 1
ATOM 785 C CA . ARG A 1 94 ? 28.157 -7.457 4.608 1.00 86.81 94 ARG A CA 1
ATOM 786 C C . ARG A 1 94 ? 27.157 -8.378 5.307 1.00 86.81 94 ARG A C 1
ATOM 788 O O . ARG A 1 94 ? 26.930 -8.195 6.499 1.00 86.81 94 ARG A O 1
ATOM 795 N N . LEU A 1 95 ? 26.571 -9.336 4.589 1.00 81.69 95 LEU A N 1
ATOM 796 C CA . LEU A 1 95 ? 25.654 -10.329 5.152 1.00 81.69 95 LEU A CA 1
ATOM 797 C C . LEU A 1 95 ? 26.375 -11.303 6.091 1.00 81.69 95 LEU A C 1
ATOM 799 O O . LEU A 1 95 ? 25.833 -11.615 7.144 1.00 81.69 95 LEU A O 1
ATOM 803 N N . GLU A 1 96 ? 27.600 -11.721 5.770 1.00 82.31 96 GLU A N 1
ATOM 804 C CA . GLU A 1 96 ? 28.425 -12.559 6.655 1.00 82.31 96 GLU A CA 1
ATOM 805 C C . GLU A 1 96 ? 28.801 -11.847 7.962 1.00 82.31 96 GLU A C 1
ATOM 807 O O . GLU A 1 96 ? 28.914 -12.481 9.008 1.00 82.31 96 GLU A O 1
ATOM 812 N N . GLN A 1 97 ? 28.967 -10.522 7.925 1.00 79.38 97 GLN A N 1
ATOM 813 C CA . GLN A 1 97 ? 29.219 -9.718 9.126 1.00 79.38 97 GLN A CA 1
ATOM 814 C C . GLN A 1 97 ? 27.970 -9.523 10.003 1.00 79.38 97 GLN A C 1
ATOM 816 O O . GLN A 1 97 ? 28.087 -9.082 11.150 1.00 79.38 97 GLN A O 1
ATOM 821 N N . LEU A 1 98 ? 26.765 -9.821 9.504 1.00 77.25 98 LEU A N 1
ATOM 822 C CA . LEU A 1 98 ? 25.566 -9.785 10.334 1.00 77.25 98 LEU A CA 1
ATOM 823 C C . LEU A 1 98 ? 25.538 -11.029 11.218 1.00 77.25 98 LEU A C 1
ATOM 825 O O . LEU A 1 98 ? 25.383 -12.138 10.726 1.00 77.25 98 LEU A O 1
ATOM 829 N N . ASN A 1 99 ? 25.640 -10.840 12.535 1.00 80.31 99 ASN A N 1
ATOM 830 C CA . ASN A 1 99 ? 25.433 -11.912 13.504 1.00 80.31 99 ASN A CA 1
ATOM 831 C C . ASN A 1 99 ? 23.917 -12.141 13.698 1.00 80.31 99 ASN A C 1
ATOM 833 O O . ASN A 1 99 ? 23.270 -11.311 14.354 1.00 80.31 99 ASN A O 1
ATOM 837 N N . PRO A 1 100 ? 23.338 -13.247 13.187 1.00 78.00 100 PRO A N 1
ATOM 838 C CA . PRO A 1 100 ? 21.901 -13.491 13.268 1.00 78.00 100 PRO A CA 1
ATOM 839 C C . PRO A 1 100 ? 21.427 -13.672 14.710 1.00 78.00 100 PRO A C 1
ATOM 841 O O . PRO A 1 100 ? 20.321 -13.256 15.036 1.00 78.00 100 PRO A O 1
ATOM 844 N N . GLU A 1 101 ? 22.271 -14.208 15.596 1.00 79.62 101 GLU A N 1
ATOM 845 C CA . GLU A 1 101 ? 21.953 -14.349 17.020 1.00 79.62 101 GLU A CA 1
ATOM 846 C C . GLU A 1 101 ? 21.897 -12.990 17.715 1.00 79.62 101 GLU A C 1
ATOM 848 O O . GLU A 1 101 ? 21.043 -12.759 18.563 1.00 79.62 101 GLU A O 1
ATOM 853 N N . SER A 1 102 ? 22.771 -12.052 17.342 1.00 80.50 102 SER A N 1
ATOM 854 C CA . SER A 1 102 ? 22.723 -10.681 17.866 1.00 80.50 102 SER A CA 1
ATOM 855 C C . SER A 1 102 ? 21.449 -9.959 17.425 1.00 80.50 102 SER A C 1
ATOM 857 O O . SER A 1 102 ? 20.806 -9.277 18.227 1.00 80.50 102 SER A O 1
ATOM 859 N N . ILE A 1 103 ? 21.043 -10.152 16.165 1.00 81.94 103 ILE A N 1
ATOM 860 C CA . ILE A 1 103 ? 19.788 -9.606 15.638 1.00 81.94 103 ILE A CA 1
ATOM 861 C C . ILE A 1 103 ? 18.600 -10.254 16.351 1.00 81.94 103 ILE A C 1
ATOM 863 O O . ILE A 1 103 ? 17.754 -9.530 16.860 1.00 81.94 103 ILE A O 1
ATOM 867 N N . ALA A 1 104 ? 18.569 -11.582 16.469 1.00 81.81 104 ALA A N 1
ATOM 868 C CA . ALA A 1 104 ? 17.509 -12.314 17.158 1.00 81.81 104 ALA A CA 1
ATOM 869 C C . ALA A 1 104 ? 17.400 -11.910 18.634 1.00 81.81 104 ALA A C 1
ATOM 871 O O . ALA A 1 104 ? 16.313 -11.593 19.098 1.00 81.81 104 ALA A O 1
ATOM 872 N N . ASN A 1 105 ? 18.521 -11.804 19.351 1.00 82.56 105 ASN A N 1
ATOM 873 C CA . ASN A 1 105 ? 18.542 -11.338 20.739 1.00 82.56 105 ASN A CA 1
ATOM 874 C C . ASN A 1 105 ? 18.082 -9.880 20.862 1.00 82.56 105 ASN A C 1
ATOM 876 O O . ASN A 1 105 ? 17.421 -9.509 21.830 1.00 82.56 105 ASN A O 1
ATOM 880 N N . THR A 1 106 ? 18.429 -9.026 19.897 1.00 83.31 106 THR A N 1
ATOM 881 C CA . THR A 1 106 ? 17.959 -7.635 19.873 1.00 83.31 106 THR A CA 1
ATOM 882 C C . THR A 1 106 ? 16.459 -7.569 19.602 1.00 83.31 106 THR A C 1
ATOM 884 O O . THR A 1 106 ? 15.765 -6.827 20.292 1.00 83.31 106 THR A O 1
ATOM 887 N N . LEU A 1 107 ? 15.954 -8.361 18.654 1.00 83.44 107 LEU A N 1
ATOM 888 C CA . LEU A 1 107 ? 14.529 -8.467 18.340 1.00 83.44 107 LEU A CA 1
ATOM 889 C C . LEU A 1 107 ? 13.744 -9.010 19.530 1.00 83.44 107 LEU A C 1
ATOM 891 O O . LEU A 1 107 ? 12.794 -8.366 19.951 1.00 83.44 107 LEU A O 1
ATOM 895 N N . GLN A 1 108 ? 14.209 -10.088 20.156 1.00 85.81 108 GLN A N 1
ATOM 896 C CA . GLN A 1 108 ? 13.598 -10.649 21.355 1.00 85.81 108 GLN A CA 1
ATOM 897 C C . GLN A 1 108 ? 13.561 -9.624 22.495 1.00 85.81 108 GLN A C 1
ATOM 899 O O . GLN A 1 108 ? 12.532 -9.444 23.134 1.00 85.81 108 GLN A O 1
ATOM 904 N N . ARG A 1 109 ? 14.645 -8.870 22.726 1.00 82.75 109 ARG A N 1
ATOM 905 C CA . ARG A 1 109 ? 14.657 -7.795 23.736 1.00 82.75 109 ARG A CA 1
ATOM 906 C C . ARG A 1 109 ? 13.714 -6.645 23.391 1.00 82.75 109 ARG A C 1
ATOM 908 O O . ARG A 1 109 ? 13.238 -5.967 24.300 1.00 82.75 109 ARG A O 1
ATOM 915 N N . ILE A 1 110 ? 13.493 -6.366 22.109 1.00 81.75 110 ILE A N 1
ATOM 916 C CA . ILE A 1 110 ? 12.517 -5.369 21.656 1.00 81.75 110 ILE A CA 1
ATOM 917 C C . ILE A 1 110 ? 11.103 -5.904 21.875 1.00 81.75 110 ILE A C 1
ATOM 919 O O . ILE A 1 110 ? 10.289 -5.185 22.437 1.00 81.75 110 ILE A O 1
ATOM 923 N N . GLU A 1 111 ? 10.827 -7.154 21.520 1.00 81.00 111 GLU A N 1
ATOM 924 C CA . GLU A 1 111 ? 9.542 -7.824 21.739 1.00 81.00 111 GLU A CA 1
ATOM 925 C C . GLU A 1 111 ? 9.200 -7.920 23.228 1.00 81.00 111 GLU A C 1
ATOM 927 O O . GLU A 1 111 ? 8.095 -7.569 23.627 1.00 81.00 111 GLU A O 1
ATOM 932 N N . GLU A 1 112 ? 10.165 -8.285 24.073 1.00 76.00 112 GLU A N 1
ATOM 933 C CA . GLU A 1 112 ? 10.026 -8.280 25.531 1.00 76.00 112 GLU A CA 1
ATOM 934 C C . GLU A 1 112 ? 9.765 -6.869 26.063 1.00 76.00 112 GLU A C 1
ATOM 936 O O . GLU A 1 112 ? 8.931 -6.688 26.945 1.00 76.00 112 GLU A O 1
ATOM 941 N N . LYS A 1 113 ? 10.428 -5.842 25.515 1.00 73.81 113 LYS A N 1
ATOM 942 C CA . LYS A 1 113 ? 10.162 -4.445 25.886 1.00 73.81 113 LYS A CA 1
ATOM 943 C C . LYS A 1 113 ? 8.798 -3.957 25.407 1.00 73.81 113 LYS A C 1
ATOM 945 O O . LYS A 1 113 ? 8.169 -3.206 26.137 1.00 73.81 113 LYS A O 1
ATOM 950 N N . ILE A 1 114 ? 8.340 -4.380 24.231 1.00 69.38 114 ILE A N 1
ATOM 951 C CA . ILE A 1 114 ? 7.005 -4.072 23.705 1.00 69.38 114 ILE A CA 1
ATOM 952 C C . ILE A 1 114 ? 5.936 -4.772 24.556 1.00 69.38 114 ILE A C 1
ATOM 954 O O . ILE A 1 114 ? 4.943 -4.147 24.904 1.00 69.38 114 ILE A O 1
ATOM 958 N N . GLY A 1 115 ? 6.157 -6.028 24.954 1.00 58.25 115 GLY A N 1
ATOM 959 C CA . GLY A 1 115 ? 5.238 -6.789 25.806 1.00 58.25 115 GLY A CA 1
ATOM 960 C C . GLY A 1 115 ? 5.250 -6.379 27.284 1.00 58.25 115 GLY A C 1
ATOM 961 O O . GLY A 1 115 ? 4.256 -6.571 27.977 1.00 58.25 115 GLY A O 1
ATOM 962 N N . ALA A 1 116 ? 6.357 -5.812 27.779 1.00 58.78 116 ALA A N 1
ATOM 963 C CA . ALA A 1 116 ? 6.489 -5.299 29.146 1.00 58.78 116 ALA A CA 1
ATOM 964 C C . ALA A 1 116 ? 6.152 -3.804 29.278 1.00 58.78 116 ALA A C 1
ATOM 966 O O . ALA A 1 116 ? 6.116 -3.278 30.395 1.00 58.78 116 ALA A O 1
ATOM 967 N N . MET A 1 117 ? 5.913 -3.103 28.165 1.00 49.59 117 MET A N 1
ATOM 968 C CA . MET A 1 117 ? 5.292 -1.786 28.205 1.00 49.59 117 MET A CA 1
ATOM 969 C C . MET A 1 117 ? 3.830 -1.967 28.627 1.00 49.59 117 MET A C 1
ATOM 971 O O . MET A 1 117 ? 3.139 -2.808 28.053 1.00 49.59 117 MET A O 1
ATOM 975 N N . PRO A 1 118 ? 3.327 -1.215 29.625 1.00 51.34 118 PRO A N 1
ATOM 976 C CA . PRO A 1 118 ? 1.890 -1.162 29.837 1.00 51.34 118 PRO A CA 1
ATOM 977 C C . PRO A 1 118 ? 1.236 -0.755 28.512 1.00 51.34 118 PRO A C 1
ATOM 979 O O . PRO A 1 118 ? 1.745 0.135 27.829 1.00 51.34 118 PRO A O 1
ATOM 982 N N . ASP A 1 119 ? 0.109 -1.386 28.177 1.00 49.62 119 ASP A N 1
ATOM 983 C CA . ASP A 1 119 ? -0.702 -1.199 26.955 1.00 49.62 119 ASP A CA 1
ATOM 984 C C . ASP A 1 119 ? -1.184 0.260 26.736 1.00 49.62 119 ASP A C 1
ATOM 986 O O . ASP A 1 119 ? -1.920 0.585 25.812 1.00 49.62 119 ASP A O 1
ATOM 990 N N . SER A 1 120 ? -0.706 1.201 27.550 1.00 50.22 120 SER A N 1
ATOM 991 C CA . SER A 1 120 ? -0.722 2.637 27.308 1.00 50.22 120 SER A CA 1
ATOM 992 C C . SER A 1 120 ? 0.295 3.050 26.236 1.00 50.22 120 SER A C 1
ATOM 994 O O . SER A 1 120 ? 1.067 3.991 26.441 1.00 50.22 120 SER A O 1
ATOM 996 N N . SER A 1 121 ? 0.314 2.376 25.085 1.00 51.72 121 SER A N 1
ATOM 997 C CA . SER A 1 121 ? 0.802 3.046 23.878 1.00 51.72 121 SER A CA 1
ATOM 998 C C . SER A 1 121 ? -0.095 4.272 23.710 1.00 51.72 121 SER A C 1
ATOM 1000 O O . SER A 1 121 ? -1.304 4.072 23.566 1.00 51.72 121 SER A O 1
ATOM 1002 N N . PRO A 1 122 ? 0.405 5.521 23.789 1.00 58.16 122 PRO A N 1
ATOM 1003 C CA . PRO A 1 122 ? -0.458 6.663 23.554 1.00 58.16 122 PRO A CA 1
ATOM 1004 C C . PRO A 1 122 ? -1.057 6.478 22.165 1.00 58.16 122 PRO A C 1
ATOM 1006 O O . PRO A 1 122 ? -0.348 6.315 21.171 1.00 58.16 122 PRO A O 1
ATOM 1009 N N . ALA A 1 123 ? -2.379 6.381 22.145 1.00 66.25 123 ALA A N 1
ATOM 1010 C CA . ALA A 1 123 ? -3.179 6.409 20.946 1.00 66.25 123 ALA A CA 1
ATOM 1011 C C . ALA A 1 123 ? -2.684 7.588 20.095 1.00 66.25 123 ALA A C 1
ATOM 1013 O O . ALA A 1 123 ? -2.650 8.726 20.564 1.00 66.25 123 ALA A O 1
ATOM 1014 N N . ILE A 1 124 ? -2.154 7.284 18.910 1.00 77.44 124 ILE A N 1
ATOM 1015 C CA . ILE A 1 124 ? -1.443 8.268 18.097 1.00 77.44 124 ILE A CA 1
ATOM 1016 C C . ILE A 1 124 ? -2.502 9.159 17.454 1.00 77.44 124 ILE A C 1
ATOM 1018 O O . ILE A 1 124 ? -3.452 8.654 16.858 1.00 77.44 124 ILE A O 1
ATOM 1022 N N . SER A 1 125 ? -2.333 10.468 17.583 1.00 85.69 125 SER A N 1
ATOM 1023 C CA . SER A 1 125 ? -3.204 11.475 16.988 1.00 85.69 125 SER A CA 1
ATOM 1024 C C . SER A 1 125 ? -2.371 12.424 16.14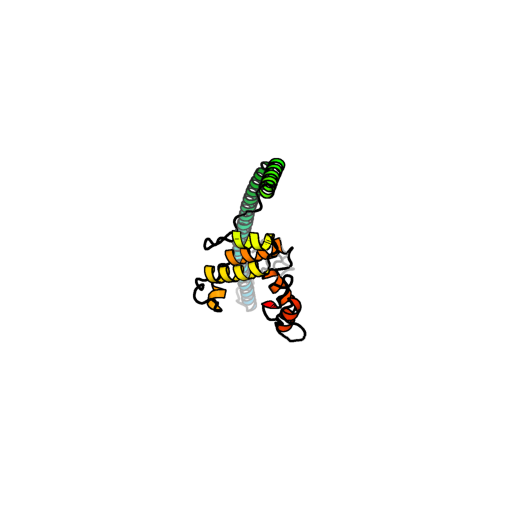2 1.00 85.69 125 SER A C 1
ATOM 1026 O O . SER A 1 125 ? -1.298 12.853 16.571 1.00 85.69 125 SER A O 1
ATOM 1028 N N . GLU A 1 126 ? -2.867 12.767 14.958 1.00 87.12 126 GLU A N 1
ATOM 1029 C CA . GLU A 1 126 ? -2.281 13.807 14.112 1.00 87.12 126 GLU A CA 1
ATOM 1030 C C . GLU A 1 126 ? -2.574 15.206 14.664 1.00 87.12 126 GLU A C 1
ATOM 1032 O O . GLU A 1 126 ? -1.751 16.113 14.544 1.00 87.12 126 GLU A O 1
ATOM 1037 N N . VAL A 1 127 ? -3.718 15.357 15.334 1.00 88.38 127 VAL A N 1
ATOM 1038 C CA . VAL A 1 127 ? -4.206 16.628 15.889 1.00 88.38 127 VAL A CA 1
ATOM 1039 C C . VAL A 1 127 ? -3.982 16.764 17.401 1.00 88.38 127 VAL A C 1
ATOM 1041 O O . VAL A 1 127 ? -4.403 17.745 18.008 1.00 88.38 127 VAL A O 1
ATOM 1044 N N . GLY A 1 128 ? -3.291 15.806 18.026 1.00 86.50 128 GLY A N 1
ATOM 1045 C CA . GLY A 1 128 ? -2.996 15.815 19.464 1.00 86.50 128 GLY A CA 1
ATOM 1046 C C . GLY A 1 128 ? -4.178 15.430 20.364 1.00 86.50 128 GLY A C 1
ATOM 1047 O O . GLY A 1 128 ? -4.188 15.788 21.541 1.00 86.50 128 GLY A O 1
ATOM 1048 N N . MET A 1 129 ? -5.158 14.706 19.824 1.00 90.50 129 MET A N 1
ATOM 1049 C CA . MET A 1 129 ? -6.329 14.197 20.529 1.00 90.50 129 MET A CA 1
ATOM 1050 C C . MET A 1 129 ? -5.974 13.160 21.599 1.00 90.50 129 MET A C 1
ATOM 1052 O O . MET A 1 129 ? -5.147 12.269 21.391 1.00 90.50 129 MET A O 1
ATOM 1056 N N . ASP A 1 130 ? -6.629 13.266 22.757 1.00 88.94 130 ASP A N 1
ATOM 1057 C CA . ASP A 1 130 ? -6.415 12.381 23.900 1.00 88.94 130 ASP A CA 1
ATOM 1058 C C . ASP A 1 130 ? -7.486 11.289 23.989 1.00 88.94 130 ASP A C 1
ATOM 1060 O O . ASP A 1 130 ? -8.580 11.487 24.514 1.00 88.94 130 ASP A O 1
ATOM 1064 N N . TYR A 1 131 ? -7.130 10.086 23.550 1.00 93.12 131 TYR A N 1
ATOM 1065 C CA . TYR A 1 131 ? -8.035 8.938 23.558 1.00 93.12 131 TYR A CA 1
ATOM 1066 C C . TYR A 1 131 ? -8.077 8.157 24.875 1.00 93.12 131 TYR A C 1
ATOM 1068 O O . TYR A 1 131 ? -8.775 7.148 24.949 1.00 93.12 131 TYR A O 1
ATOM 1076 N N . ARG A 1 132 ? -7.360 8.567 25.932 1.00 90.12 132 ARG A N 1
ATOM 1077 C CA . ARG A 1 132 ? -7.282 7.786 27.187 1.00 90.12 132 ARG A CA 1
ATOM 1078 C C . ARG A 1 132 ? -8.654 7.495 27.791 1.00 90.12 132 ARG A C 1
ATOM 1080 O O . ARG A 1 132 ? -8.876 6.421 28.356 1.00 90.12 132 ARG A O 1
ATOM 1087 N N . GLN A 1 133 ? -9.571 8.452 27.685 1.00 92.44 133 GLN A N 1
ATOM 1088 C CA . GLN A 1 133 ? -10.927 8.297 28.191 1.00 92.44 133 GLN A CA 1
ATOM 1089 C C . GLN A 1 133 ? -11.724 7.279 27.362 1.00 92.44 133 GLN A C 1
ATOM 1091 O O . GLN A 1 133 ? -12.349 6.394 27.955 1.00 92.44 133 GLN A O 1
ATOM 1096 N N . LEU A 1 134 ? -11.632 7.345 26.028 1.00 95.00 134 LEU A N 1
ATOM 1097 C CA . LEU A 1 134 ? -12.215 6.353 25.121 1.00 95.00 134 LEU A CA 1
ATOM 1098 C C . LEU A 1 134 ? -11.673 4.951 25.423 1.00 95.00 134 LEU A C 1
ATOM 1100 O O . LEU A 1 134 ? -12.449 4.023 25.647 1.00 95.00 134 LEU A O 1
ATOM 1104 N N . THR A 1 135 ? -10.348 4.808 25.528 1.00 93.56 135 THR A N 1
ATOM 1105 C CA . THR A 1 135 ? -9.674 3.549 25.881 1.00 93.56 135 THR A CA 1
ATOM 1106 C C . THR A 1 135 ? -10.246 2.954 27.165 1.00 93.56 135 THR A C 1
ATOM 1108 O O . THR A 1 135 ? -10.656 1.798 27.183 1.00 93.56 135 THR A O 1
ATOM 1111 N N . LYS A 1 136 ? -10.372 3.754 28.230 1.00 94.06 136 LYS A N 1
ATOM 1112 C CA . LYS A 1 136 ? -10.917 3.296 29.516 1.00 94.06 136 LYS A CA 1
ATOM 1113 C C . LYS A 1 136 ? -12.389 2.883 29.426 1.00 94.06 136 LYS A C 1
ATOM 1115 O O . LYS A 1 136 ? -12.826 1.956 30.114 1.00 94.06 136 LYS A O 1
ATOM 1120 N N . GLN A 1 137 ? -13.195 3.590 28.636 1.00 94.69 137 GLN A N 1
ATOM 1121 C CA . GLN A 1 137 ? -14.605 3.240 28.439 1.00 94.69 137 GLN A CA 1
ATOM 1122 C C . GLN A 1 137 ? -14.744 1.911 27.688 1.00 94.69 137 GLN A C 1
ATOM 1124 O O . GLN A 1 137 ? -15.533 1.068 28.118 1.00 94.69 137 GLN A O 1
ATOM 1129 N N . LEU A 1 138 ? -13.940 1.703 26.644 1.00 94.69 138 LEU A N 1
ATOM 1130 C CA . LEU A 1 138 ? -13.894 0.466 25.865 1.00 94.69 138 LEU A CA 1
ATOM 1131 C C . LEU A 1 138 ? -13.382 -0.718 26.696 1.00 94.69 138 LEU A C 1
ATOM 1133 O O . LEU A 1 138 ? -14.044 -1.750 26.763 1.00 94.69 138 LEU A O 1
ATOM 1137 N N . GLU A 1 139 ? -12.275 -0.541 27.418 1.00 92.50 139 GLU A N 1
ATOM 1138 C CA . GLU A 1 139 ? -11.697 -1.553 28.312 1.00 92.50 139 GLU A CA 1
ATOM 1139 C C . GLU A 1 139 ? -12.690 -1.999 29.397 1.00 92.50 139 GLU A C 1
ATOM 1141 O O . GLU A 1 139 ? -12.787 -3.178 29.729 1.00 92.50 139 GLU A O 1
ATOM 1146 N N . THR A 1 140 ? -13.488 -1.063 29.925 1.00 93.31 140 THR A N 1
ATOM 1147 C CA . THR A 1 140 ? -14.520 -1.364 30.933 1.00 93.31 140 THR A CA 1
ATOM 1148 C C . THR A 1 140 ? -15.857 -1.825 30.341 1.00 93.31 140 THR A C 1
ATOM 1150 O O . THR A 1 140 ? -16.827 -1.973 31.088 1.00 93.31 140 THR A O 1
ATOM 1153 N N . GLY A 1 141 ? -15.935 -2.047 29.024 1.00 91.38 141 GLY A N 1
ATOM 1154 C CA . GLY A 1 141 ? -17.131 -2.540 28.335 1.00 91.38 141 GLY A CA 1
ATOM 1155 C C . GLY A 1 141 ? -18.315 -1.568 28.360 1.00 91.38 141 GLY A C 1
ATOM 1156 O O . GLY A 1 141 ? -19.470 -1.984 28.253 1.00 91.38 141 GLY A O 1
ATOM 1157 N N . LYS A 1 142 ? -18.065 -0.266 28.534 1.00 93.75 142 LYS A N 1
ATOM 1158 C CA . LYS A 1 142 ? -19.098 0.782 28.558 1.00 93.75 142 LYS A CA 1
ATOM 1159 C C . LYS A 1 142 ? -19.406 1.263 27.141 1.00 93.75 142 LYS A C 1
ATOM 1161 O O . LYS A 1 142 ? -19.267 2.449 26.856 1.00 93.75 142 LYS A O 1
ATOM 1166 N N . TRP A 1 143 ? -19.849 0.343 26.286 1.00 93.31 143 TRP A N 1
ATOM 1167 C CA . TRP A 1 143 ? -20.029 0.538 24.840 1.00 93.31 143 TRP A CA 1
ATOM 1168 C C . TRP A 1 143 ? -20.798 1.808 24.479 1.00 93.31 143 TRP A C 1
ATOM 1170 O O . TRP A 1 143 ? -20.306 2.610 23.703 1.00 93.31 143 TRP A O 1
ATOM 1180 N N . ARG A 1 144 ? -21.922 2.070 25.152 1.00 91.75 144 ARG A N 1
ATOM 1181 C CA . ARG A 1 144 ? -22.725 3.281 24.926 1.00 91.75 144 ARG A CA 1
ATOM 1182 C C . ARG A 1 144 ? -21.969 4.578 25.190 1.00 91.75 144 ARG A C 1
ATOM 1184 O O . ARG A 1 144 ? -22.012 5.498 24.392 1.00 91.75 144 ARG A O 1
ATOM 1191 N N . LYS A 1 145 ? -21.231 4.632 26.300 1.00 93.62 145 LYS A N 1
ATOM 1192 C CA . LYS A 1 145 ? -20.425 5.813 26.631 1.00 93.62 145 LYS A CA 1
ATOM 1193 C C . LYS A 1 145 ? -19.237 5.964 25.692 1.00 93.62 145 LYS A C 1
ATOM 1195 O O . LYS A 1 145 ? -18.817 7.084 25.449 1.00 93.62 145 LYS A O 1
ATOM 1200 N N . ALA A 1 146 ? -18.677 4.849 25.225 1.00 95.88 146 ALA A N 1
ATOM 1201 C CA . ALA A 1 146 ? -17.598 4.862 24.250 1.00 95.88 146 ALA A CA 1
ATOM 1202 C C . ALA A 1 146 ? -18.087 5.350 22.879 1.00 95.88 146 ALA A C 1
ATOM 1204 O O . ALA A 1 146 ? -17.363 6.088 22.222 1.00 95.88 146 ALA A O 1
ATOM 1205 N N . ASP A 1 147 ? -19.301 4.983 22.467 1.00 95.31 147 ASP A N 1
ATOM 1206 C CA . ASP A 1 147 ? -19.934 5.459 21.232 1.00 95.31 147 ASP A CA 1
ATOM 1207 C C . ASP A 1 147 ? -20.234 6.964 21.298 1.00 95.31 147 ASP A C 1
ATOM 1209 O O . ASP A 1 147 ? -19.737 7.724 20.469 1.00 95.31 147 ASP A O 1
ATOM 1213 N N . GLU A 1 148 ? -20.901 7.418 22.367 1.00 94.62 148 GLU A N 1
ATOM 1214 C CA . GLU A 1 148 ? -21.137 8.847 22.635 1.00 94.62 148 GLU A CA 1
ATOM 1215 C C . GLU A 1 148 ? -19.820 9.646 22.624 1.00 94.62 148 GLU A C 1
ATOM 1217 O O . GLU A 1 148 ? -19.712 10.683 21.973 1.00 94.62 148 GLU A O 1
ATOM 1222 N N . HIS A 1 149 ? -18.776 9.130 23.276 1.00 95.94 149 HIS A N 1
ATOM 1223 C CA . HIS A 1 149 ? -17.477 9.797 23.321 1.00 95.94 149 HIS A CA 1
ATOM 1224 C C . HIS A 1 149 ? -16.714 9.727 21.988 1.00 95.94 149 HIS A C 1
ATOM 1226 O O . HIS A 1 149 ? -15.973 10.645 21.650 1.00 95.94 149 HIS A O 1
ATOM 1232 N N . THR A 1 150 ? -16.908 8.668 21.195 1.00 97.00 150 THR A N 1
ATOM 1233 C CA . THR A 1 150 ? -16.370 8.591 19.829 1.00 97.00 150 THR A CA 1
ATOM 1234 C C . THR A 1 150 ? -16.987 9.686 18.962 1.00 97.00 150 THR A C 1
ATOM 1236 O O . THR A 1 150 ? -16.267 10.342 18.213 1.00 97.00 150 THR A O 1
ATOM 1239 N N . TRP A 1 151 ? -18.291 9.939 19.104 1.00 96.12 151 TRP A N 1
ATOM 1240 C CA . TRP A 1 151 ? -18.961 11.044 18.422 1.00 96.12 151 TRP A CA 1
ATOM 1241 C C . TRP A 1 151 ? -18.417 12.414 18.848 1.00 96.12 151 TRP A C 1
ATOM 1243 O O . TRP A 1 151 ? -18.088 13.231 17.991 1.00 96.12 151 TRP A O 1
ATOM 1253 N N . GLU A 1 152 ? -18.234 12.645 20.151 1.00 96.06 152 GLU A N 1
ATOM 1254 C CA . GLU A 1 152 ? -17.607 13.874 20.667 1.00 96.06 152 GLU A CA 1
ATOM 1255 C C . GLU A 1 152 ? -16.206 14.094 20.080 1.00 96.06 152 GLU A C 1
ATOM 1257 O O . GLU A 1 152 ? -15.880 15.196 19.643 1.00 96.06 152 GLU A O 1
ATOM 1262 N N . ILE A 1 153 ? -15.392 13.037 20.017 1.00 96.25 153 ILE A N 1
ATOM 1263 C CA . ILE A 1 153 ? -14.053 13.080 19.424 1.00 96.25 153 ILE A CA 1
ATOM 1264 C C . ILE A 1 153 ? -14.120 13.450 17.939 1.00 96.25 153 ILE A C 1
ATOM 1266 O O . ILE A 1 153 ? -13.333 14.279 17.491 1.00 96.25 153 ILE A O 1
ATOM 1270 N N . LEU A 1 154 ? -15.041 12.861 17.169 1.00 96.38 154 LEU A N 1
ATOM 1271 C CA . LEU A 1 154 ? -15.205 13.176 15.746 1.00 96.38 154 LEU A CA 1
ATOM 1272 C C . LEU A 1 154 ? -15.572 14.647 15.520 1.00 96.38 154 LEU A C 1
ATOM 1274 O O . LEU A 1 154 ? -15.048 15.280 14.602 1.00 96.38 154 LEU A O 1
ATOM 1278 N N . LEU A 1 155 ? -16.431 15.205 16.373 1.00 95.81 155 LEU A N 1
ATOM 1279 C CA . LEU A 1 155 ? -16.753 16.629 16.347 1.00 95.81 155 LEU A CA 1
ATOM 1280 C C . LEU A 1 155 ? -15.531 17.489 16.704 1.00 95.81 155 LEU A C 1
ATOM 1282 O O . LEU A 1 155 ? -15.276 18.481 16.033 1.00 95.81 155 LEU A O 1
ATOM 1286 N N . GLN A 1 156 ? -14.726 17.081 17.687 1.00 93.81 156 GLN A N 1
ATOM 1287 C CA . GLN A 1 156 ? -13.508 17.804 18.076 1.00 93.81 156 GLN A CA 1
ATOM 1288 C C . GLN A 1 156 ? -12.442 17.823 16.981 1.00 93.81 156 GLN A C 1
ATOM 1290 O O . GLN A 1 156 ? -11.904 18.877 16.648 1.00 93.81 156 GLN A O 1
ATOM 1295 N N . ILE A 1 157 ? -12.134 16.671 16.383 1.00 94.81 157 ILE A N 1
ATOM 1296 C CA . ILE A 1 157 ? -11.093 16.597 15.345 1.00 94.81 157 ILE A CA 1
ATOM 1297 C C . ILE A 1 157 ? -11.515 17.274 14.032 1.00 94.81 157 ILE A C 1
ATOM 1299 O O . ILE A 1 157 ? -10.657 17.565 13.203 1.00 94.81 157 ILE A O 1
ATOM 1303 N N . SER A 1 158 ? -12.813 17.539 13.849 1.00 93.75 158 SER A N 1
ATOM 1304 C CA . SER A 1 158 ? -13.366 18.282 12.709 1.00 93.75 158 SER A CA 1
ATOM 1305 C C . SER A 1 158 ? -13.679 19.751 13.017 1.00 93.75 158 SER A C 1
ATOM 1307 O O . SER A 1 158 ? -14.079 20.474 12.107 1.00 93.75 158 SER A O 1
ATOM 1309 N N . LEU A 1 159 ? -13.467 20.211 14.259 1.00 92.88 159 LEU A N 1
ATOM 1310 C CA . LEU A 1 159 ? -13.791 21.568 14.722 1.00 92.88 159 LEU A CA 1
ATOM 1311 C C . LEU A 1 159 ? -15.284 21.920 14.552 1.00 92.88 159 LEU A C 1
ATOM 1313 O O . LEU A 1 159 ? -15.635 23.003 14.072 1.00 92.88 159 LEU A O 1
ATOM 1317 N N . ARG A 1 160 ? -16.161 20.965 14.886 1.00 94.69 160 ARG A N 1
ATOM 1318 C CA . ARG A 1 160 ? -17.626 21.038 14.732 1.00 94.69 160 ARG A CA 1
ATOM 1319 C C . ARG A 1 160 ? -18.379 20.808 16.045 1.00 94.69 160 ARG A C 1
ATOM 1321 O O . ARG A 1 160 ? -19.538 20.384 16.045 1.00 94.69 160 ARG A O 1
ATOM 1328 N N . GLU A 1 161 ? -17.726 21.028 17.184 1.00 93.38 161 GLU A N 1
ATOM 1329 C CA . GLU A 1 161 ? -18.305 20.767 18.506 1.00 93.38 161 GLU A CA 1
ATOM 1330 C C . GLU A 1 161 ? -19.572 21.583 18.773 1.00 93.38 161 GLU A C 1
ATOM 1332 O O . GLU A 1 161 ? -20.500 21.074 19.401 1.00 93.38 161 GLU A O 1
ATOM 1337 N N . GLU A 1 162 ? -19.628 22.830 18.296 1.00 92.06 162 GLU A N 1
ATOM 1338 C CA . GLU A 1 162 ? -20.800 23.690 18.492 1.00 92.06 162 GLU A CA 1
ATOM 1339 C C . GLU A 1 162 ? -21.959 23.327 17.557 1.00 92.06 162 GLU A C 1
ATOM 1341 O O . GLU A 1 162 ? -23.123 23.465 17.935 1.00 92.06 162 GLU A O 1
ATOM 1346 N N . GLU A 1 163 ? -21.666 22.842 16.349 1.00 94.00 163 GLU A N 1
ATOM 1347 C CA . GLU A 1 163 ? -22.681 22.403 15.396 1.00 94.00 163 GLU A CA 1
ATOM 1348 C C . GLU A 1 163 ? -23.315 21.077 15.816 1.00 94.00 163 GLU A C 1
ATOM 1350 O O . GLU A 1 163 ? -24.527 20.908 15.684 1.00 94.00 163 GLU A O 1
ATOM 1355 N N . GLY A 1 164 ? -22.513 20.137 16.324 1.00 93.50 164 GLY A N 1
ATOM 1356 C CA . GLY A 1 164 ? -22.993 18.829 16.767 1.00 93.50 164 GLY A CA 1
ATOM 1357 C C . GLY A 1 164 ? -23.338 17.860 15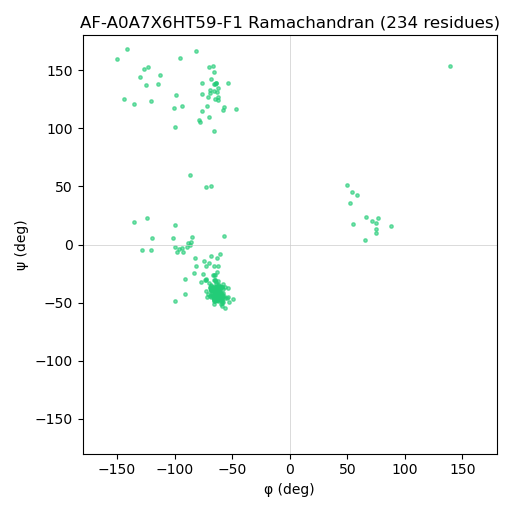.630 1.00 93.50 164 GLY A C 1
ATOM 1358 O O . GLY A 1 164 ? -23.993 16.847 15.876 1.00 93.50 164 GLY A O 1
ATOM 1359 N N . TRP A 1 165 ? -22.930 18.158 14.393 1.00 94.75 165 TRP A N 1
ATOM 1360 C CA . TRP A 1 165 ? -23.109 17.310 13.209 1.00 94.75 165 TRP A CA 1
ATOM 1361 C C . TRP A 1 165 ? -21.979 17.530 12.191 1.00 94.75 165 TRP A C 1
ATOM 1363 O O . TRP A 1 165 ? -21.310 18.560 12.207 1.00 94.75 165 TRP A O 1
ATOM 1373 N N . LEU A 1 166 ? -21.779 16.554 11.297 1.00 94.62 166 LEU A N 1
ATOM 1374 C CA . LEU A 1 166 ? -20.742 16.574 10.258 1.00 94.62 166 LEU A CA 1
ATOM 1375 C C . LEU A 1 166 ? -21.363 16.636 8.859 1.00 94.62 166 LEU A C 1
ATOM 1377 O O . LEU A 1 166 ? -22.328 15.927 8.563 1.00 94.62 166 LEU A O 1
ATOM 1381 N N . THR A 1 167 ? -20.788 17.451 7.977 1.00 96.00 167 THR A N 1
ATOM 1382 C CA . THR A 1 167 ? -21.028 17.397 6.528 1.00 96.00 167 THR A CA 1
ATOM 1383 C C . THR A 1 167 ? -20.171 16.305 5.876 1.00 96.00 167 THR A C 1
ATOM 1385 O O . THR A 1 167 ? -19.196 15.827 6.451 1.00 96.00 167 THR A O 1
ATOM 1388 N N . ALA A 1 168 ? -20.476 15.952 4.623 1.00 95.31 168 ALA A N 1
ATOM 1389 C CA . ALA A 1 168 ? -19.606 15.075 3.834 1.00 95.31 168 ALA A CA 1
ATOM 1390 C C . ALA A 1 168 ? -18.183 15.648 3.670 1.00 95.31 168 ALA A C 1
ATOM 1392 O O . ALA A 1 168 ? -17.216 14.900 3.741 1.00 95.31 168 ALA A O 1
ATOM 1393 N N . ALA A 1 169 ? -18.052 16.972 3.523 1.00 95.62 169 ALA A N 1
ATOM 1394 C CA . ALA A 1 169 ? -16.749 17.626 3.423 1.00 95.62 169 ALA A CA 1
ATOM 1395 C C . ALA A 1 169 ? -15.952 17.534 4.735 1.00 95.62 169 ALA A C 1
ATOM 1397 O O . ALA A 1 169 ? -14.740 17.339 4.693 1.00 95.62 169 ALA A O 1
ATOM 1398 N N . ASP A 1 170 ? -16.631 17.624 5.885 1.00 94.75 170 ASP A N 1
ATOM 1399 C CA . ASP A 1 170 ? -15.988 17.438 7.188 1.00 94.75 170 ASP A CA 1
ATOM 1400 C C . ASP A 1 170 ? -15.459 16.002 7.307 1.00 94.75 170 ASP A C 1
ATOM 1402 O O . ASP A 1 170 ? -14.298 15.812 7.664 1.00 94.75 170 ASP A O 1
ATOM 1406 N N . ILE A 1 171 ? -16.263 15.003 6.910 1.00 94.56 171 ILE A N 1
ATOM 1407 C CA . ILE A 1 171 ? -15.873 13.582 6.904 1.00 94.56 171 ILE A CA 1
ATOM 1408 C C . ILE A 1 171 ? -14.657 13.335 6.001 1.00 94.56 171 ILE A C 1
ATOM 1410 O O . ILE A 1 171 ? -13.711 12.673 6.427 1.00 94.56 171 ILE A O 1
ATOM 1414 N N . ASP A 1 172 ? -14.646 13.897 4.790 1.00 94.56 172 ASP A N 1
ATOM 1415 C CA . ASP A 1 172 ? -13.529 13.763 3.843 1.00 94.56 172 ASP A CA 1
ATOM 1416 C C . ASP A 1 172 ? -12.223 14.389 4.370 1.00 94.56 172 ASP A C 1
ATOM 1418 O O . ASP A 1 172 ? -11.131 14.011 3.941 1.00 94.56 172 ASP A O 1
ATOM 1422 N N . SER A 1 173 ? -12.326 15.342 5.300 1.00 93.88 173 SER A N 1
ATOM 1423 C CA . SER A 1 173 ? -11.187 16.044 5.901 1.00 93.88 173 SER A CA 1
ATOM 1424 C C . SER A 1 173 ? -10.674 15.429 7.209 1.00 93.88 173 SER A C 1
ATOM 1426 O O . SER A 1 173 ? -9.681 15.914 7.755 1.00 93.88 173 SER A O 1
ATOM 1428 N N . LEU A 1 174 ? -11.318 14.371 7.717 1.00 94.88 174 LEU A N 1
ATOM 1429 C CA . LEU A 1 174 ? -10.945 13.762 8.994 1.00 94.88 174 LEU A CA 1
ATOM 1430 C C . LEU A 1 174 ? -9.512 13.190 8.955 1.00 94.88 174 LEU A C 1
ATOM 1432 O O . LEU A 1 174 ? -9.156 12.470 8.013 1.00 94.88 174 LEU A O 1
ATOM 1436 N N . PRO A 1 175 ? -8.684 13.434 9.992 1.00 94.25 175 PRO A N 1
ATOM 1437 C CA . PRO A 1 175 ? -7.316 12.934 10.017 1.00 94.25 175 PRO A CA 1
ATOM 1438 C C . PRO A 1 175 ? -7.264 11.401 9.991 1.00 94.25 175 PRO A C 1
ATOM 1440 O O . PRO A 1 175 ? -7.820 10.707 10.847 1.00 94.25 175 PRO A O 1
ATOM 1443 N N . CYS A 1 176 ? -6.542 10.848 9.016 1.00 93.69 176 CYS A N 1
ATOM 1444 C CA . CYS A 1 176 ? -6.455 9.399 8.817 1.00 93.69 176 CYS A CA 1
ATOM 1445 C C . CYS A 1 176 ? -5.850 8.669 10.025 1.00 93.69 176 CYS A C 1
ATOM 1447 O O . CYS A 1 176 ? -6.219 7.528 10.310 1.00 93.69 176 CYS A O 1
ATOM 1449 N N . THR A 1 177 ? -4.896 9.302 10.713 1.00 92.31 177 THR A N 1
ATOM 1450 C CA . THR A 1 177 ? -4.240 8.736 11.900 1.00 92.31 177 THR A CA 1
ATOM 1451 C C . THR A 1 177 ? -5.247 8.541 13.032 1.00 92.31 177 THR A C 1
ATOM 1453 O O . THR A 1 177 ? -5.332 7.457 13.603 1.00 92.31 177 THR A O 1
ATOM 1456 N N . ASP A 1 178 ? -6.062 9.559 13.286 1.00 93.88 178 ASP A N 1
ATOM 1457 C CA . ASP A 1 178 ? -7.094 9.584 14.316 1.00 93.88 178 ASP A CA 1
ATOM 1458 C C . ASP A 1 178 ? -8.202 8.560 14.036 1.00 93.88 178 ASP A C 1
ATOM 1460 O O . ASP A 1 178 ? -8.557 7.772 14.916 1.00 93.88 178 ASP A O 1
ATOM 1464 N N . LEU A 1 179 ? -8.665 8.469 12.783 1.00 95.50 179 LEU A N 1
ATOM 1465 C CA . LEU A 1 179 ? -9.641 7.452 12.377 1.00 95.50 179 LEU A CA 1
ATOM 1466 C C . LEU A 1 179 ? -9.125 6.025 12.603 1.00 95.50 179 LEU A C 1
ATOM 1468 O O . LEU A 1 179 ? -9.830 5.183 13.161 1.00 95.50 179 LEU A O 1
ATOM 1472 N N . ARG A 1 180 ? -7.874 5.750 12.213 1.00 94.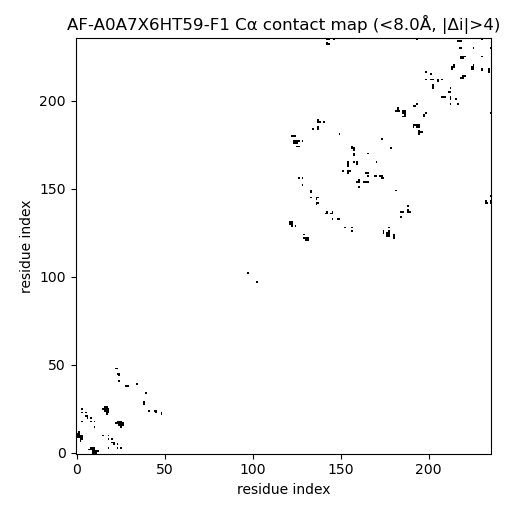44 180 ARG A N 1
ATOM 1473 C CA . ARG A 1 180 ? -7.239 4.438 12.432 1.00 94.44 180 ARG A CA 1
ATOM 1474 C C . ARG A 1 180 ? -7.066 4.129 13.912 1.00 94.44 180 ARG A C 1
ATOM 1476 O O . ARG A 1 180 ? -7.201 2.977 14.316 1.00 94.44 180 ARG A O 1
ATOM 1483 N N . THR A 1 181 ? -6.755 5.139 14.716 1.00 94.31 181 THR A N 1
ATOM 1484 C CA . THR A 1 181 ? -6.603 4.994 16.161 1.00 94.31 181 THR A CA 1
ATOM 1485 C C . THR A 1 181 ? -7.928 4.625 16.824 1.00 94.31 181 THR A C 1
ATOM 1487 O O . THR A 1 181 ? -7.957 3.660 17.589 1.00 94.31 181 THR A O 1
ATOM 1490 N N . ILE A 1 182 ? -9.022 5.317 16.490 1.00 95.94 182 ILE A N 1
ATOM 1491 C CA . ILE A 1 182 ? -10.372 4.998 16.984 1.00 95.94 182 ILE A CA 1
ATOM 1492 C C . ILE A 1 182 ? -10.764 3.574 16.572 1.00 95.94 182 ILE A C 1
ATOM 1494 O O . ILE A 1 182 ? -11.124 2.764 17.426 1.00 95.94 182 ILE A O 1
ATOM 1498 N N . ASP A 1 183 ? -10.630 3.241 15.286 1.00 96.38 183 ASP A N 1
ATOM 1499 C CA . ASP A 1 183 ? -10.990 1.922 14.757 1.00 96.38 183 ASP A CA 1
ATOM 1500 C C . ASP A 1 183 ? -10.201 0.790 15.437 1.00 96.38 183 ASP A C 1
ATOM 1502 O O . ASP A 1 183 ? -10.776 -0.220 15.845 1.00 96.38 183 ASP A O 1
ATOM 1506 N N . ARG A 1 184 ? -8.890 0.977 15.649 1.00 94.75 184 ARG A N 1
ATOM 1507 C CA . ARG A 1 184 ? -8.045 0.001 16.351 1.00 94.75 184 ARG A CA 1
ATOM 1508 C C . ARG A 1 184 ? -8.487 -0.205 17.798 1.00 94.75 184 ARG A C 1
ATOM 1510 O O . ARG A 1 184 ? -8.508 -1.345 18.256 1.00 94.75 184 ARG A O 1
ATOM 1517 N N . LEU A 1 185 ? -8.827 0.868 18.515 1.00 95.19 185 LEU A N 1
ATOM 1518 C CA . LEU A 1 185 ? -9.300 0.778 19.900 1.00 95.19 185 LEU A CA 1
ATOM 1519 C C . LEU A 1 185 ? -10.608 -0.020 19.977 1.00 95.19 185 LEU A C 1
ATOM 1521 O O . LEU A 1 185 ? -10.722 -0.938 20.791 1.00 95.19 185 LEU A O 1
ATOM 1525 N N . TRP A 1 186 ? -11.569 0.280 19.100 1.00 96.38 186 TRP A N 1
ATOM 1526 C CA . TRP A 1 186 ? -12.829 -0.459 19.027 1.00 96.38 186 TRP A CA 1
ATOM 1527 C C 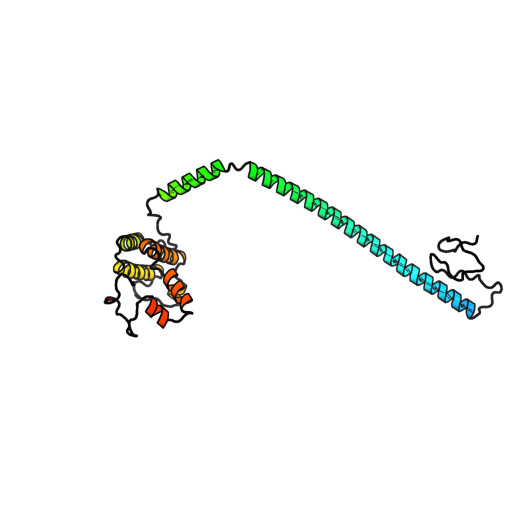. TRP A 1 186 ? -12.608 -1.940 18.723 1.00 96.38 186 TRP A C 1
ATOM 1529 O O . TRP A 1 186 ? -13.158 -2.792 19.425 1.00 96.38 186 TRP A O 1
ATOM 1539 N N . GLN A 1 187 ? -11.750 -2.272 17.758 1.00 94.38 187 GLN A N 1
ATOM 1540 C CA . GLN A 1 187 ? -11.419 -3.661 17.439 1.00 94.38 187 GLN A CA 1
ATOM 1541 C C . GLN A 1 187 ? -10.741 -4.382 18.610 1.00 94.38 187 GLN A C 1
ATOM 1543 O O . GLN A 1 187 ? -11.148 -5.487 18.969 1.00 94.38 187 GLN A O 1
ATOM 1548 N N . GLN A 1 188 ? -9.736 -3.761 19.230 1.00 92.62 188 GLN A N 1
ATOM 1549 C CA . GLN A 1 188 ? -8.947 -4.363 20.306 1.00 92.62 188 GLN A CA 1
ATOM 1550 C C . GLN A 1 188 ? -9.827 -4.772 21.490 1.00 92.62 188 GLN A C 1
ATOM 1552 O O . GLN A 1 188 ? -9.820 -5.933 21.896 1.00 92.62 188 GLN A O 1
ATOM 1557 N N . TYR A 1 189 ? -10.632 -3.848 22.013 1.00 93.19 189 TYR A N 1
ATOM 1558 C CA . TYR A 1 189 ? -11.422 -4.112 23.218 1.00 93.19 189 TYR A CA 1
ATOM 1559 C C . TYR A 1 189 ? -12.713 -4.886 22.943 1.00 93.19 189 TYR A C 1
ATOM 1561 O O . TYR A 1 189 ? -13.274 -5.500 23.851 1.00 93.19 189 TYR A O 1
ATOM 1569 N N . SER A 1 1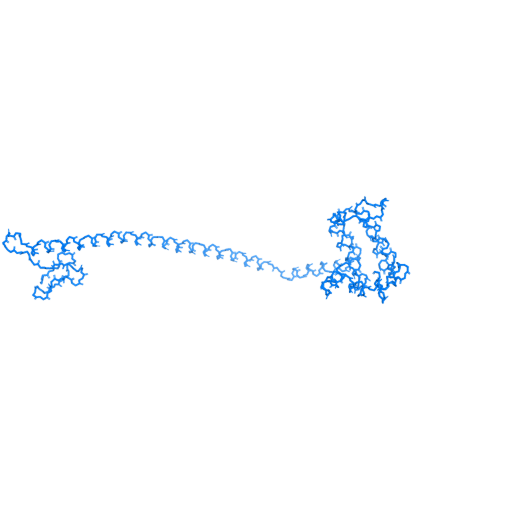90 ? -13.183 -4.916 21.693 1.00 92.94 190 SER A N 1
ATOM 1570 C CA . SER A 1 190 ? -14.350 -5.714 21.298 1.00 92.94 190 SER A CA 1
ATOM 1571 C C . SER A 1 190 ? -14.009 -7.145 20.874 1.00 92.94 190 SER A C 1
ATOM 1573 O O . SER A 1 190 ? -14.923 -7.890 20.519 1.00 92.94 190 SER A O 1
ATOM 1575 N N . ASN A 1 191 ? -12.738 -7.564 20.920 1.00 90.75 191 ASN A N 1
ATOM 1576 C CA . ASN A 1 191 ? -12.253 -8.813 20.316 1.00 90.75 191 ASN A CA 1
ATOM 1577 C C . ASN A 1 191 ? -12.617 -8.915 18.822 1.00 90.75 191 ASN A C 1
ATOM 1579 O O . ASN A 1 191 ? -13.120 -9.943 18.367 1.00 90.75 191 ASN A O 1
ATOM 1583 N N . GLY A 1 192 ? -12.415 -7.825 18.080 1.00 90.06 192 GLY A N 1
ATOM 1584 C CA . GLY A 1 192 ? -12.648 -7.742 16.637 1.00 90.06 192 GLY A CA 1
ATOM 1585 C C . GLY A 1 192 ? -14.121 -7.746 16.225 1.00 90.06 192 GLY A C 1
ATOM 1586 O O . GLY A 1 192 ? -14.424 -8.090 15.087 1.00 90.06 192 GLY A O 1
ATOM 1587 N N . ARG A 1 193 ? -15.049 -7.414 17.132 1.00 91.12 193 ARG A N 1
ATOM 1588 C CA . ARG A 1 193 ? -16.491 -7.375 16.822 1.00 91.12 193 ARG A CA 1
ATOM 1589 C C . ARG A 1 193 ? -16.974 -6.010 16.340 1.00 91.12 193 ARG A C 1
ATOM 1591 O O . ARG A 1 193 ? -17.942 -5.958 15.592 1.00 91.12 193 ARG A O 1
ATOM 1598 N N . PHE A 1 194 ? -16.332 -4.937 16.789 1.00 94.31 194 PHE A N 1
ATOM 1599 C CA . PHE A 1 194 ? -16.718 -3.553 16.518 1.00 94.31 194 PHE A CA 1
ATOM 1600 C C . PHE A 1 194 ? -15.571 -2.787 15.859 1.00 94.31 194 PHE A C 1
ATOM 1602 O O . PHE A 1 194 ? -14.401 -3.110 16.069 1.00 94.31 194 PHE A O 1
ATOM 1609 N N . GLY A 1 195 ? -15.925 -1.769 15.076 1.00 94.38 195 GLY A N 1
ATOM 1610 C CA . GLY A 1 195 ? -15.003 -0.940 14.298 1.00 94.38 195 GLY A CA 1
ATOM 1611 C C . GLY A 1 195 ? -15.557 -0.626 12.907 1.00 94.38 195 GLY A C 1
ATOM 1612 O O . GLY A 1 195 ? -16.344 -1.395 12.347 1.00 94.38 195 GLY A O 1
ATOM 1613 N N . TRP A 1 196 ? -15.132 0.492 12.326 1.00 94.75 196 TRP A N 1
ATOM 1614 C CA . TRP A 1 196 ? -15.462 0.862 10.949 1.00 94.75 196 TRP A CA 1
ATOM 1615 C C . TRP A 1 196 ? -14.883 -0.117 9.937 1.00 94.75 196 TRP A C 1
ATOM 1617 O O . TRP A 1 196 ? -15.537 -0.408 8.942 1.00 94.75 196 TRP A O 1
ATOM 1627 N N . SER A 1 197 ? -13.708 -0.688 10.199 1.00 95.25 197 SER A N 1
ATOM 1628 C CA . SER A 1 197 ? -13.151 -1.748 9.349 1.00 95.25 197 SER A CA 1
ATOM 1629 C C . SER A 1 197 ? -14.043 -2.994 9.325 1.00 95.25 197 SER A C 1
ATOM 1631 O O . SER A 1 197 ? -14.221 -3.602 8.270 1.00 95.25 197 SER A O 1
ATOM 1633 N N . ILE A 1 198 ? -14.679 -3.337 10.450 1.00 95.06 198 ILE A N 1
ATOM 1634 C CA . ILE A 1 198 ? -15.662 -4.427 10.522 1.00 95.06 198 ILE A CA 1
ATOM 1635 C C . ILE A 1 198 ? -16.935 -4.058 9.749 1.00 95.06 198 ILE A C 1
ATOM 1637 O O . ILE A 1 198 ? -17.427 -4.858 8.953 1.00 95.06 198 ILE A O 1
ATOM 1641 N N . GLN A 1 199 ? -17.449 -2.835 9.917 1.00 94.75 199 GLN A N 1
ATOM 1642 C CA . GLN A 1 199 ? -18.604 -2.353 9.147 1.00 94.75 199 GLN A CA 1
ATOM 1643 C C . GLN A 1 199 ? -18.319 -2.342 7.636 1.00 94.75 199 GLN A C 1
ATOM 1645 O O . GLN A 1 199 ? -19.171 -2.759 6.851 1.00 94.75 199 GLN A O 1
ATOM 1650 N N . GLN A 1 200 ? -17.110 -1.947 7.226 1.00 95.62 200 GLN A N 1
ATOM 1651 C CA . GLN A 1 200 ? -16.662 -1.974 5.836 1.00 95.62 200 GLN A CA 1
ATOM 1652 C C . GLN A 1 200 ? -16.616 -3.405 5.280 1.00 95.62 200 GLN A C 1
ATOM 1654 O O . GLN A 1 200 ? -17.117 -3.650 4.185 1.00 95.62 200 GLN A O 1
ATOM 1659 N N . GLN A 1 201 ? -16.085 -4.371 6.036 1.00 96.25 201 GLN A N 1
ATOM 1660 C CA . GLN A 1 201 ? -16.092 -5.780 5.622 1.00 96.25 201 GLN A CA 1
ATOM 1661 C C . GLN A 1 201 ? -17.517 -6.306 5.412 1.00 96.25 201 GLN A C 1
ATOM 1663 O O . GLN A 1 201 ? -17.789 -7.018 4.442 1.00 96.25 201 GLN A O 1
ATOM 1668 N N . ILE A 1 202 ? -18.451 -5.942 6.298 1.00 95.25 202 ILE A N 1
ATOM 1669 C CA . ILE A 1 202 ? -19.860 -6.322 6.148 1.00 95.25 202 ILE A CA 1
ATOM 1670 C C . ILE A 1 202 ? -20.450 -5.659 4.901 1.00 95.25 202 ILE A C 1
ATOM 1672 O O . ILE A 1 202 ? -21.080 -6.353 4.104 1.00 95.25 202 ILE A O 1
ATOM 1676 N N . TRP A 1 203 ? -20.208 -4.362 4.699 1.00 96.44 203 TRP A N 1
ATOM 1677 C CA . TRP A 1 203 ? -20.657 -3.601 3.530 1.00 96.44 203 TRP A CA 1
ATOM 1678 C C . TRP A 1 203 ? -20.215 -4.236 2.206 1.00 96.44 203 TRP A C 1
ATOM 1680 O O . TRP A 1 203 ? -21.028 -4.423 1.297 1.00 96.44 203 TRP A O 1
ATOM 1690 N N . GLU A 1 204 ? -18.947 -4.634 2.119 1.00 97.06 204 GLU A N 1
ATOM 1691 C CA . GLU A 1 204 ? -18.394 -5.337 0.960 1.00 97.06 204 GLU A CA 1
ATOM 1692 C C . GLU A 1 204 ? -19.046 -6.716 0.775 1.00 97.06 204 GLU A C 1
ATOM 1694 O O . GLU A 1 204 ? -19.405 -7.088 -0.343 1.00 97.06 204 GLU A O 1
ATOM 1699 N N . SER A 1 205 ? -19.285 -7.451 1.868 1.00 97.12 205 SER A N 1
ATOM 1700 C CA . SER A 1 205 ? -19.913 -8.781 1.818 1.00 97.12 205 SER A CA 1
ATOM 1701 C C . SER A 1 205 ? -21.360 -8.772 1.310 1.00 97.12 205 SER A C 1
ATOM 1703 O O . SER A 1 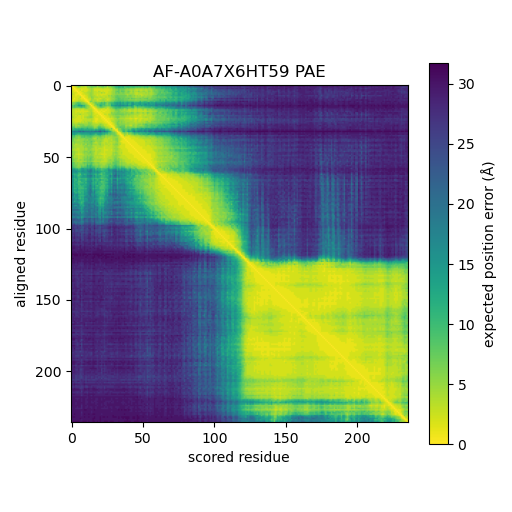205 ? -21.817 -9.771 0.756 1.00 97.12 205 SER A O 1
ATOM 1705 N N . VAL A 1 206 ? -22.070 -7.650 1.474 1.00 96.19 206 VAL A N 1
ATOM 1706 C CA . VAL A 1 206 ? -23.447 -7.444 0.990 1.00 96.19 206 VAL A CA 1
ATOM 1707 C C . VAL A 1 206 ? -23.491 -6.657 -0.324 1.00 96.19 206 VAL A C 1
ATOM 1709 O O . VAL A 1 206 ? -24.530 -6.113 -0.691 1.00 96.19 206 VAL A O 1
ATOM 1712 N N . ALA A 1 207 ? -22.360 -6.564 -1.035 1.00 95.94 207 ALA A N 1
ATOM 1713 C CA . ALA A 1 207 ? -22.228 -5.877 -2.322 1.00 95.94 207 ALA A CA 1
ATOM 1714 C C . ALA A 1 207 ? -22.750 -4.425 -2.312 1.00 95.94 207 ALA A C 1
ATOM 1716 O O . ALA A 1 207 ? -23.329 -3.951 -3.291 1.00 95.94 207 ALA A O 1
ATOM 1717 N N . GLY A 1 208 ? -22.565 -3.718 -1.194 1.00 93.38 208 GLY A N 1
ATOM 1718 C CA . GLY A 1 208 ? -23.030 -2.342 -1.033 1.00 93.38 208 GLY A CA 1
ATOM 1719 C C . GLY A 1 208 ? -24.540 -2.187 -0.825 1.00 93.38 208 GLY A C 1
ATOM 1720 O O . GLY A 1 208 ? -25.089 -1.103 -1.027 1.00 93.38 208 GLY A O 1
ATOM 1721 N N . ASN A 1 209 ? -25.246 -3.248 -0.427 1.00 95.12 209 ASN A N 1
ATOM 1722 C CA . ASN A 1 209 ? -26.645 -3.144 -0.031 1.00 95.12 209 ASN A CA 1
ATOM 1723 C C . ASN A 1 209 ? -26.773 -2.572 1.393 1.00 95.12 209 ASN A C 1
ATOM 1725 O O . ASN A 1 209 ? -26.574 -3.267 2.389 1.00 95.12 209 ASN A O 1
ATOM 1729 N N . TYR A 1 210 ? -27.175 -1.303 1.492 1.00 92.25 210 TYR A N 1
ATOM 1730 C CA . TYR A 1 210 ? -27.344 -0.604 2.771 1.00 92.25 210 TYR A CA 1
ATOM 1731 C C . TYR A 1 210 ? -28.389 -1.228 3.693 1.00 92.25 210 TYR A C 1
ATOM 1733 O O . TYR A 1 210 ? -28.177 -1.285 4.900 1.00 92.25 210 TYR A O 1
ATOM 1741 N N . THR A 1 211 ? -29.492 -1.747 3.149 1.00 92.25 211 THR A N 1
ATOM 1742 C CA . THR A 1 211 ? -30.512 -2.390 3.991 1.00 92.25 211 THR A CA 1
ATOM 1743 C C . THR A 1 211 ? -29.963 -3.664 4.625 1.00 92.25 211 THR A C 1
ATOM 1745 O O . THR A 1 211 ? -30.088 -3.840 5.835 1.00 92.25 211 THR A O 1
ATOM 1748 N N . GLU A 1 212 ? -29.275 -4.496 3.843 1.00 92.94 212 GLU A N 1
ATOM 1749 C CA . GLU A 1 212 ? -28.654 -5.716 4.366 1.00 92.94 212 GLU A CA 1
ATOM 1750 C C . GLU A 1 212 ? -27.523 -5.418 5.355 1.00 92.94 212 GLU A C 1
ATOM 1752 O O . GLU A 1 212 ? -27.399 -6.125 6.355 1.00 92.94 212 GLU A O 1
ATOM 1757 N N . LEU A 1 213 ? -26.733 -4.358 5.131 1.00 93.31 213 LEU A N 1
ATOM 1758 C CA . LEU A 1 213 ? -25.752 -3.887 6.112 1.00 93.31 213 LEU A CA 1
ATOM 1759 C C . LEU A 1 213 ? -26.442 -3.592 7.449 1.00 93.31 213 LEU A C 1
ATOM 1761 O O . LEU A 1 213 ? -26.043 -4.157 8.466 1.00 93.31 213 LEU A O 1
ATOM 1765 N N . CYS A 1 214 ? -27.485 -2.753 7.444 1.00 91.44 214 CYS A N 1
ATOM 1766 C CA . CYS A 1 214 ? -28.219 -2.363 8.651 1.00 91.44 214 CYS A CA 1
ATOM 1767 C C . CYS A 1 214 ? -28.832 -3.561 9.388 1.00 91.44 214 CYS A C 1
ATOM 1769 O O . CYS A 1 214 ? -28.831 -3.587 10.620 1.00 91.44 214 CYS A O 1
ATOM 1771 N N . ASP A 1 215 ? -29.320 -4.561 8.653 1.00 90.69 215 ASP A N 1
ATOM 1772 C CA . ASP A 1 215 ? -29.836 -5.800 9.238 1.00 90.69 215 ASP A CA 1
ATOM 1773 C C . ASP A 1 215 ? -28.713 -6.638 9.872 1.00 90.69 215 ASP A C 1
ATOM 1775 O O . ASP A 1 215 ? -28.884 -7.178 10.967 1.00 90.69 215 ASP A O 1
ATOM 1779 N N . ARG A 1 216 ? -27.537 -6.721 9.231 1.00 91.06 216 ARG A N 1
ATOM 1780 C CA . ARG A 1 216 ? -26.376 -7.478 9.737 1.00 91.06 216 ARG A CA 1
ATOM 1781 C C . ARG A 1 216 ? -25.752 -6.863 10.982 1.00 91.06 216 ARG A C 1
ATOM 1783 O O . ARG A 1 216 ? -25.364 -7.610 11.878 1.00 91.06 216 ARG A O 1
ATOM 1790 N N . VAL A 1 217 ? -25.667 -5.535 11.049 1.00 90.44 217 VAL A N 1
ATOM 1791 C CA . VAL A 1 217 ? -25.148 -4.827 12.233 1.00 90.44 217 VAL A CA 1
ATOM 1792 C C . VAL A 1 217 ? -26.210 -4.663 13.329 1.00 90.44 217 VAL A C 1
ATOM 1794 O O . VAL A 1 217 ? -25.882 -4.349 14.468 1.00 90.44 217 VAL A O 1
ATOM 1797 N N . GLY A 1 218 ? -27.482 -4.946 13.025 1.00 89.44 218 GLY A N 1
ATOM 1798 C CA . GLY A 1 218 ? -28.567 -4.998 14.008 1.00 89.44 218 GLY A CA 1
ATOM 1799 C C . GLY A 1 218 ? -29.271 -3.666 14.279 1.00 89.44 218 GLY A C 1
ATOM 1800 O O . GLY A 1 218 ? -30.016 -3.569 15.261 1.00 89.44 218 GLY A O 1
ATOM 1801 N N . TRP A 1 219 ? -29.092 -2.667 13.410 1.00 90.56 219 TRP A N 1
ATOM 1802 C CA . TRP A 1 219 ? -29.753 -1.355 13.496 1.00 90.56 219 TRP A CA 1
ATOM 1803 C C . TRP A 1 219 ? -31.244 -1.404 13.136 1.00 90.56 219 TRP A C 1
ATOM 1805 O O . TRP A 1 219 ? -32.010 -0.512 13.507 1.00 90.56 219 TRP A O 1
ATOM 1815 N N . ARG A 1 220 ? -31.677 -2.463 12.444 1.00 89.19 220 ARG A N 1
ATOM 1816 C CA . ARG A 1 220 ? -33.077 -2.719 12.091 1.00 89.19 220 ARG A CA 1
ATOM 1817 C C . ARG A 1 220 ? -33.528 -4.104 12.533 1.00 89.19 220 ARG A C 1
ATOM 1819 O O . ARG A 1 220 ? -32.742 -5.045 12.611 1.00 89.19 220 ARG A O 1
ATOM 1826 N N . VAL A 1 221 ? -34.821 -4.230 12.824 1.00 82.19 221 VAL A N 1
ATOM 1827 C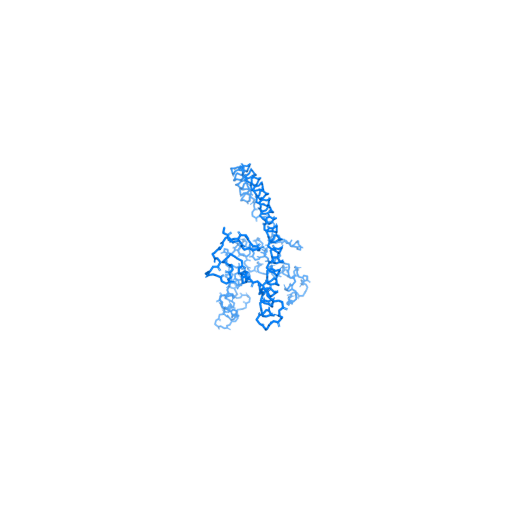 CA . VAL A 1 221 ? -35.498 -5.515 13.049 1.00 82.19 221 VAL A CA 1
ATOM 1828 C C . VAL A 1 221 ? -36.826 -5.499 12.304 1.00 82.19 221 VAL A C 1
ATOM 1830 O O . VAL A 1 221 ? -37.687 -4.669 12.593 1.00 82.19 221 VAL A O 1
ATOM 1833 N N . LYS A 1 222 ? -37.017 -6.445 11.373 1.00 78.38 222 LYS A N 1
ATOM 1834 C CA . LYS A 1 222 ? -38.251 -6.573 10.570 1.00 78.38 222 LYS A CA 1
ATOM 1835 C C . LYS A 1 222 ? -38.659 -5.238 9.930 1.00 78.38 222 LYS A C 1
ATOM 1837 O O . LYS A 1 222 ? -39.775 -4.774 10.141 1.00 78.38 222 LYS A O 1
ATOM 1842 N N . ASP A 1 223 ? -37.713 -4.593 9.251 1.00 83.38 223 ASP A N 1
ATOM 1843 C CA . ASP A 1 223 ? -37.880 -3.290 8.588 1.00 83.38 223 ASP A CA 1
ATOM 1844 C C . ASP A 1 223 ? -38.141 -2.076 9.489 1.00 83.38 223 ASP A C 1
ATOM 1846 O O . ASP A 1 223 ? -38.282 -0.965 8.985 1.00 83.38 223 ASP A O 1
ATOM 1850 N N . ASN A 1 224 ? -38.120 -2.245 10.812 1.00 86.44 224 ASN A N 1
ATOM 1851 C CA . ASN A 1 224 ? -38.236 -1.135 11.750 1.00 86.44 224 ASN A CA 1
ATOM 1852 C C . ASN A 1 224 ? -36.855 -0.716 12.250 1.00 86.44 224 ASN A C 1
ATOM 1854 O O . ASN A 1 224 ? -36.071 -1.556 12.704 1.00 86.44 224 ASN A O 1
ATOM 1858 N N . TRP A 1 225 ? -36.572 0.582 12.163 1.00 87.00 225 TRP A N 1
ATOM 1859 C CA . TRP A 1 225 ? -35.378 1.193 12.739 1.00 87.00 225 TRP A CA 1
ATOM 1860 C C . TRP A 1 225 ? -35.469 1.178 14.256 1.00 87.00 225 TRP A C 1
ATOM 1862 O O . TRP A 1 225 ? -36.499 1.551 14.815 1.00 87.00 225 TRP A O 1
ATOM 1872 N N . LYS A 1 226 ? -34.387 0.757 14.908 1.00 86.75 226 LYS A N 1
ATOM 1873 C CA . LYS A 1 226 ? -34.264 0.905 16.354 1.00 86.75 226 LYS A CA 1
ATOM 1874 C C . LYS A 1 226 ? -33.932 2.345 16.690 1.00 86.75 226 LYS A C 1
ATOM 1876 O O . LYS A 1 226 ? -33.085 2.961 16.039 1.00 86.75 226 LYS A O 1
ATOM 1881 N N . TYR A 1 227 ? -34.555 2.858 17.741 1.00 85.12 227 TYR A N 1
ATOM 1882 C CA . TYR A 1 227 ? -34.057 4.073 18.366 1.00 85.12 227 TYR A CA 1
ATOM 1883 C C . TYR A 1 227 ? -32.700 3.797 19.012 1.00 85.12 227 TYR A C 1
ATOM 1885 O O . TYR A 1 227 ? -32.405 2.670 19.409 1.00 85.12 227 TYR A O 1
ATOM 1893 N N . TYR A 1 228 ? -31.878 4.834 19.149 1.00 83.12 228 TYR A N 1
ATOM 1894 C CA . TYR A 1 228 ? -30.561 4.708 19.774 1.00 83.12 228 TYR A CA 1
ATOM 1895 C C . TYR A 1 228 ? -30.637 4.068 21.173 1.00 83.12 228 TYR A C 1
ATOM 1897 O O . TYR A 1 228 ? -29.834 3.206 21.520 1.00 83.12 228 TYR A O 1
ATOM 1905 N N . ASP A 1 229 ? -31.679 4.402 21.940 1.00 84.00 229 ASP A N 1
ATOM 1906 C CA . ASP A 1 229 ? -31.948 3.825 23.262 1.00 84.00 229 ASP A CA 1
ATOM 1907 C C . ASP A 1 229 ? -32.295 2.328 23.255 1.00 84.00 229 ASP A C 1
ATOM 1909 O O . ASP A 1 229 ? -32.207 1.668 24.290 1.00 84.00 229 ASP A O 1
ATOM 1913 N N . GLU A 1 230 ? -32.682 1.786 22.102 1.00 80.94 230 GLU A N 1
ATOM 1914 C CA . GLU A 1 230 ? -33.085 0.391 21.913 1.00 80.94 230 GLU A CA 1
ATOM 1915 C C . GLU A 1 230 ? -31.947 -0.480 21.361 1.00 80.94 230 GLU A C 1
ATOM 1917 O O . GLU A 1 230 ? -32.102 -1.702 21.241 1.00 80.94 230 GLU A O 1
ATOM 1922 N N . LEU A 1 231 ? -30.805 0.122 21.007 1.00 79.88 231 LEU A N 1
ATOM 1923 C CA . LEU A 1 231 ? -29.633 -0.613 20.552 1.00 79.88 231 LEU A CA 1
ATOM 1924 C C . LEU A 1 231 ? -29.000 -1.350 21.743 1.00 79.88 231 LEU A C 1
ATOM 1926 O O . LEU A 1 231 ? -28.584 -0.719 22.721 1.00 79.88 231 LEU A O 1
ATOM 1930 N N . PRO A 1 232 ? -28.919 -2.694 21.709 1.00 72.19 232 PRO A N 1
ATOM 1931 C CA . PRO A 1 232 ? -28.237 -3.425 22.760 1.00 72.19 232 PRO A CA 1
ATOM 1932 C C . PRO A 1 232 ? -26.748 -3.082 22.718 1.00 72.19 232 PRO A C 1
ATOM 1934 O O . PRO A 1 232 ? -26.169 -2.896 21.652 1.00 72.19 232 PRO A O 1
ATOM 1937 N N . SER A 1 233 ? -26.096 -3.092 23.878 1.00 66.69 233 SER A N 1
ATOM 1938 C CA . SER A 1 233 ? -24.658 -2.813 24.004 1.00 66.69 233 SER A CA 1
ATOM 1939 C C . SER A 1 233 ? -23.755 -3.792 23.235 1.00 66.69 233 SER A C 1
ATOM 1941 O O . SER A 1 233 ? -22.551 -3.590 23.140 1.00 66.69 233 SER A O 1
ATOM 1943 N N . THR A 1 234 ? -24.332 -4.862 22.685 1.00 60.19 234 THR A N 1
ATOM 1944 C CA . THR A 1 234 ? -23.692 -5.825 21.786 1.00 60.19 234 THR A CA 1
ATOM 1945 C C . THR A 1 234 ? -23.785 -5.451 20.297 1.00 60.19 234 THR A C 1
ATOM 1947 O O . THR A 1 234 ? -23.308 -6.227 19.476 1.00 60.19 234 THR A O 1
ATOM 1950 N N . GLN A 1 235 ? -24.447 -4.344 19.941 1.00 57.84 235 GLN A N 1
ATOM 1951 C CA . GLN A 1 235 ? -24.720 -3.889 18.563 1.00 57.84 235 GLN A CA 1
ATOM 1952 C C . GLN A 1 235 ? -24.450 -2.382 18.371 1.00 57.84 235 GLN A C 1
ATOM 1954 O O . GLN A 1 235 ? -25.000 -1.778 17.450 1.00 57.84 235 GLN A O 1
ATOM 1959 N N . MET A 1 236 ? -23.662 -1.785 19.272 1.00 56.47 236 MET A N 1
ATOM 1960 C CA . MET A 1 236 ? -23.160 -0.413 19.144 1.00 56.47 236 MET A CA 1
ATOM 1961 C C . MET A 1 236 ? -21.916 -0.391 18.266 1.00 56.47 236 MET A C 1
ATOM 1963 O O . MET A 1 236 ? -21.065 -1.288 18.464 1.00 56.47 236 MET A O 1
#